Protein AF-A0A7W2HHW2-F1 (afdb_monomer_lite)

Foldseek 3Di:
DDDDDDDDDDDDDDDDDDPDDPDPDDDDPPDDDDDLPVLQVCQLPLNADPQLSVLSCQQQPPFNKHKDAPANHLLRLLVVQLVDDFDWRWGIFMDTPPDPDTQKTKTKHKDQDDDDDPDCPQKWWFQAAVTWIDSLQKIKHWHWAQDPRVNDDNVTTIIIMMMMGHHDGPDDRVSSTLSNCSNVRSVSLSSCVSNVRVVSVPPDNGGHGDTDDDDDDD

Structure (mmCIF, N/CA/C/O backbone):
data_AF-A0A7W2HHW2-F1
#
_entry.id   AF-A0A7W2HHW2-F1
#
loop_
_atom_site.group_PDB
_atom_site.id
_atom_site.type_symbol
_atom_site.label_atom_id
_atom_site.label_alt_id
_atom_site.label_comp_id
_atom_site.label_asym_id
_atom_site.label_entity_id
_atom_site.label_seq_id
_atom_site.pdbx_PDB_ins_code
_atom_site.Cartn_x
_atom_site.Cartn_y
_atom_site.Cartn_z
_atom_site.occupancy
_atom_site.B_iso_or_equiv
_atom_site.auth_seq_id
_atom_site.auth_comp_id
_atom_site.auth_asym_id
_atom_site.auth_atom_id
_atom_site.pdbx_PDB_model_num
ATOM 1 N N . MET A 1 1 ? 97.031 -22.198 17.054 1.00 41.16 1 MET A N 1
ATOM 2 C CA . MET A 1 1 ? 97.337 -21.031 17.911 1.00 41.16 1 MET A CA 1
ATOM 3 C C . MET A 1 1 ? 97.313 -19.774 17.058 1.00 41.16 1 MET A C 1
ATOM 5 O O . MET A 1 1 ? 98.078 -19.725 16.112 1.00 41.16 1 MET A O 1
ATOM 9 N N . ALA A 1 2 ? 96.431 -18.820 17.373 1.00 38.91 2 ALA A N 1
ATOM 10 C CA . ALA A 1 2 ? 96.586 -17.362 17.231 1.00 38.91 2 ALA A CA 1
ATOM 11 C C . ALA A 1 2 ? 95.192 -16.721 17.333 1.00 38.91 2 ALA A C 1
ATOM 13 O O . ALA A 1 2 ? 94.357 -16.855 16.445 1.00 38.91 2 ALA A O 1
ATOM 14 N N . LYS A 1 3 ? 94.944 -16.043 18.457 1.00 41.47 3 LYS A N 1
ATOM 15 C CA . LYS A 1 3 ? 93.858 -15.072 18.623 1.00 41.47 3 LYS A CA 1
ATOM 16 C C . LYS A 1 3 ? 94.205 -13.820 17.817 1.00 41.47 3 LYS A C 1
ATOM 18 O O . LYS A 1 3 ? 95.345 -13.374 17.907 1.00 41.47 3 LYS A O 1
ATOM 23 N N . ARG A 1 4 ? 93.212 -13.165 17.212 1.00 44.25 4 ARG A N 1
ATOM 24 C CA . ARG A 1 4 ? 93.164 -11.694 17.137 1.00 44.25 4 ARG A CA 1
ATOM 25 C C . ARG A 1 4 ? 91.719 -11.212 16.985 1.00 44.25 4 ARG A C 1
ATOM 27 O O . ARG A 1 4 ? 91.058 -11.471 15.991 1.00 44.25 4 ARG A O 1
ATOM 34 N N . LYS A 1 5 ? 91.254 -10.541 18.042 1.00 44.75 5 LYS A N 1
ATOM 35 C CA . LYS A 1 5 ? 90.136 -9.588 18.053 1.00 44.75 5 LYS A CA 1
ATOM 36 C C . LYS A 1 5 ? 90.562 -8.323 17.294 1.00 44.75 5 LYS A C 1
ATOM 38 O O . LYS A 1 5 ? 91.763 -8.063 17.301 1.00 44.75 5 LYS A O 1
ATOM 43 N N . THR A 1 6 ? 89.613 -7.552 16.743 1.00 49.25 6 THR A N 1
ATOM 44 C CA . THR A 1 6 ? 89.492 -6.059 16.692 1.00 49.25 6 THR A CA 1
ATOM 45 C C . THR A 1 6 ? 88.385 -5.740 15.654 1.00 49.25 6 THR A C 1
ATOM 47 O O . THR A 1 6 ? 88.488 -6.232 14.540 1.00 49.25 6 THR A O 1
ATOM 50 N N . LEU A 1 7 ? 87.182 -5.253 15.997 1.00 39.78 7 LEU A N 1
ATOM 51 C CA . LEU A 1 7 ? 86.705 -3.913 16.423 1.00 39.78 7 LEU A CA 1
ATOM 52 C C . LEU A 1 7 ? 86.173 -3.057 15.240 1.00 39.78 7 LEU A C 1
ATOM 54 O O . LEU A 1 7 ? 86.943 -2.614 14.401 1.00 39.78 7 LEU A O 1
ATOM 58 N N . THR A 1 8 ? 84.850 -2.844 15.258 1.00 46.25 8 THR A N 1
ATOM 59 C CA . THR A 1 8 ? 84.083 -1.622 14.915 1.00 46.25 8 THR A CA 1
ATOM 60 C C . THR A 1 8 ? 84.188 -0.988 13.520 1.00 46.25 8 THR A C 1
ATOM 62 O O . THR A 1 8 ? 85.193 -0.375 13.192 1.00 46.25 8 THR A O 1
ATOM 65 N N . LEU A 1 9 ? 83.053 -0.920 12.808 1.00 43.19 9 LEU A N 1
ATOM 66 C CA . LEU A 1 9 ? 82.483 0.361 12.358 1.00 43.19 9 LEU A CA 1
ATOM 67 C C . LEU A 1 9 ? 80.976 0.218 12.093 1.00 43.19 9 LEU A C 1
ATOM 69 O O . LEU A 1 9 ? 80.541 -0.635 11.324 1.00 43.19 9 LEU A O 1
ATOM 73 N N . ALA A 1 10 ? 80.189 1.059 12.762 1.00 50.38 10 ALA A N 1
ATOM 74 C CA . ALA A 1 10 ? 78.777 1.251 12.485 1.00 50.38 10 ALA A CA 1
ATOM 75 C C . ALA A 1 10 ? 78.612 1.969 11.140 1.00 50.38 10 ALA A C 1
ATOM 77 O O . ALA A 1 10 ? 79.207 3.023 10.927 1.00 50.38 10 ALA A O 1
ATOM 78 N N . VAL A 1 11 ? 77.758 1.434 10.271 1.00 50.41 11 VAL A N 1
ATOM 79 C CA . VAL A 1 11 ? 77.156 2.191 9.172 1.00 50.41 11 VAL A CA 1
ATOM 80 C C . VAL A 1 11 ? 75.652 2.034 9.319 1.00 50.41 11 VAL A C 1
ATOM 82 O O . VAL A 1 11 ? 75.059 1.032 8.926 1.00 50.41 11 VAL A O 1
ATOM 85 N N . ALA A 1 12 ? 75.053 3.032 9.965 1.00 50.31 12 ALA A N 1
ATOM 86 C CA . ALA A 1 12 ? 73.620 3.239 9.959 1.00 50.31 12 ALA A CA 1
ATOM 87 C C . ALA A 1 12 ? 73.183 3.491 8.512 1.00 50.31 12 ALA A C 1
ATOM 89 O O . ALA A 1 12 ? 73.508 4.519 7.923 1.00 50.31 12 ALA A O 1
ATOM 90 N N . THR A 1 13 ? 72.454 2.539 7.944 1.00 51.03 13 THR A N 1
ATOM 91 C CA . THR A 1 13 ? 71.660 2.737 6.734 1.00 51.03 13 THR A CA 1
ATOM 92 C C . THR A 1 13 ? 70.254 2.268 7.067 1.00 51.03 13 THR A C 1
ATOM 94 O O . THR A 1 13 ? 70.006 1.084 7.257 1.00 51.03 13 THR A O 1
ATOM 97 N N . LEU A 1 14 ? 69.354 3.233 7.244 1.00 48.94 14 LEU A N 1
ATOM 98 C CA . LEU A 1 14 ? 67.912 3.020 7.234 1.00 48.94 14 LEU A CA 1
ATOM 99 C C . LEU A 1 14 ? 67.475 2.897 5.772 1.00 48.94 14 LEU A C 1
ATOM 101 O O . LEU A 1 14 ? 67.636 3.872 5.035 1.00 48.94 14 LEU A O 1
ATOM 105 N N . PRO A 1 15 ? 66.853 1.786 5.353 1.00 51.47 15 PRO A N 1
ATOM 106 C CA . PRO A 1 15 ? 65.927 1.809 4.246 1.00 51.47 15 PRO A CA 1
ATOM 107 C C . PRO A 1 15 ? 64.489 1.810 4.768 1.00 51.47 15 PRO A C 1
ATOM 109 O O . PRO A 1 15 ? 64.072 0.997 5.594 1.00 51.47 15 PRO A O 1
ATOM 112 N N . LEU A 1 16 ? 63.770 2.795 4.246 1.00 41.56 16 LEU A N 1
ATOM 113 C CA . LEU A 1 16 ? 62.333 2.992 4.251 1.00 41.56 16 LEU A CA 1
ATOM 114 C C . LEU A 1 16 ? 61.522 1.716 3.972 1.00 41.56 16 LEU A C 1
ATOM 116 O O . LEU A 1 16 ? 61.894 0.896 3.139 1.00 41.56 16 LEU A O 1
ATOM 120 N N . LEU A 1 17 ? 60.344 1.691 4.601 1.00 46.91 17 LEU A N 1
ATOM 121 C CA . LEU A 1 17 ? 59.070 1.160 4.109 1.00 46.91 17 LEU A CA 1
ATOM 122 C C . LEU A 1 17 ? 59.107 -0.149 3.303 1.00 46.91 17 LEU A C 1
ATOM 124 O O . LEU A 1 17 ? 59.232 -0.156 2.083 1.00 46.91 17 LEU A O 1
ATOM 128 N N . ALA A 1 18 ? 58.722 -1.225 3.978 1.00 44.66 18 ALA A N 1
ATOM 129 C CA . ALA A 1 18 ? 57.818 -2.206 3.394 1.00 44.66 18 ALA A CA 1
ATOM 130 C C . ALA A 1 18 ? 56.782 -2.555 4.465 1.00 44.66 18 ALA A C 1
ATOM 132 O O . ALA A 1 18 ? 56.970 -3.471 5.264 1.00 44.66 18 ALA A O 1
ATOM 133 N N . MET A 1 19 ? 55.718 -1.747 4.541 1.00 45.75 19 MET A N 1
ATOM 134 C CA . MET A 1 19 ? 54.522 -2.160 5.263 1.00 45.75 19 MET A CA 1
ATOM 135 C C . MET A 1 19 ? 53.998 -3.426 4.599 1.00 45.75 19 MET A C 1
ATOM 137 O O . MET A 1 19 ? 53.736 -3.477 3.400 1.00 45.75 19 MET A O 1
ATOM 141 N N . VAL A 1 20 ? 53.906 -4.453 5.426 1.00 41.25 20 VAL A N 1
ATOM 142 C CA . VAL A 1 20 ? 53.266 -5.723 5.151 1.00 41.25 20 VAL A CA 1
ATOM 143 C C . VAL A 1 20 ? 51.777 -5.458 4.940 1.00 41.25 20 VAL A C 1
ATOM 145 O O . VAL A 1 20 ? 51.073 -5.142 5.891 1.00 41.25 20 VAL A O 1
ATOM 148 N N . THR A 1 21 ? 51.292 -5.619 3.713 1.00 43.44 21 THR A N 1
ATOM 149 C CA . THR A 1 21 ? 49.876 -5.903 3.432 1.00 43.44 21 THR A CA 1
ATOM 150 C C . THR A 1 21 ? 49.787 -7.043 2.421 1.00 43.44 21 THR A C 1
ATOM 152 O O . THR A 1 21 ? 49.319 -6.903 1.295 1.00 43.44 21 THR A O 1
ATOM 155 N N . VAL A 1 22 ? 50.265 -8.219 2.833 1.00 45.75 22 VAL A N 1
ATOM 156 C CA . VAL A 1 22 ? 49.806 -9.479 2.243 1.00 45.75 22 VAL A CA 1
ATOM 157 C C . VAL A 1 22 ? 48.509 -9.820 2.965 1.00 45.75 22 VAL A C 1
ATOM 159 O O . VAL A 1 22 ? 48.532 -10.211 4.128 1.00 45.75 22 VAL A O 1
ATOM 162 N N . GLY A 1 23 ? 47.386 -9.577 2.298 1.00 36.72 23 GLY A N 1
ATOM 163 C CA . GLY A 1 23 ? 46.059 -9.794 2.864 1.00 36.72 23 GLY A CA 1
ATOM 164 C C . GLY A 1 23 ? 44.977 -9.037 2.108 1.00 36.72 23 GLY A C 1
ATOM 165 O O . GLY A 1 23 ? 44.247 -8.267 2.711 1.00 36.72 23 GLY A O 1
ATOM 166 N N . CYS A 1 24 ? 44.868 -9.229 0.791 1.00 41.06 24 CYS A N 1
ATOM 167 C CA . CYS A 1 24 ? 43.644 -8.865 0.076 1.00 41.06 24 CYS A CA 1
ATOM 168 C C . CYS A 1 24 ? 42.585 -9.943 0.350 1.00 41.06 24 CYS A C 1
ATOM 170 O O . CYS A 1 24 ? 42.324 -10.822 -0.467 1.00 41.06 24 CYS A O 1
ATOM 172 N N . SER A 1 25 ? 42.026 -9.905 1.550 1.00 43.38 25 SER A N 1
ATOM 173 C CA . SER A 1 25 ? 40.663 -10.334 1.831 1.00 43.38 25 SER A CA 1
ATOM 174 C C . SER A 1 25 ? 40.042 -9.179 2.584 1.00 43.38 25 SER A C 1
ATOM 176 O O . SER A 1 25 ? 40.575 -8.791 3.613 1.00 43.38 25 SER A O 1
ATOM 178 N N . ASP A 1 26 ? 39.055 -8.560 1.947 1.00 35.97 26 ASP A N 1
ATOM 179 C CA . ASP A 1 26 ? 37.818 -8.039 2.530 1.00 35.97 26 ASP A CA 1
ATOM 180 C C . ASP A 1 26 ? 37.112 -7.276 1.398 1.00 35.97 26 ASP A C 1
ATOM 182 O O . ASP A 1 26 ? 37.645 -6.353 0.789 1.00 35.97 26 ASP A O 1
ATOM 186 N N . GLU A 1 27 ? 36.105 -7.904 0.799 1.00 36.47 27 GLU A N 1
ATOM 187 C CA . GLU A 1 27 ? 34.703 -7.805 1.217 1.00 36.47 27 GLU A CA 1
ATOM 188 C C . GLU A 1 27 ? 34.008 -6.630 0.518 1.00 36.47 27 GLU A C 1
ATOM 190 O O . GLU A 1 27 ? 34.312 -5.460 0.717 1.00 36.47 27 GLU A O 1
ATOM 195 N N . LYS A 1 28 ? 33.064 -7.007 -0.353 1.00 41.16 28 LYS A N 1
ATOM 196 C CA . LYS A 1 28 ? 31.820 -6.301 -0.681 1.00 41.16 28 LYS A CA 1
ATOM 197 C C . LYS A 1 28 ? 31.721 -4.858 -0.163 1.00 41.16 28 LYS A C 1
ATOM 199 O O . LYS A 1 28 ? 31.163 -4.621 0.903 1.00 41.16 28 LYS A O 1
ATOM 204 N N . ASN A 1 29 ? 32.080 -3.892 -1.001 1.00 33.69 29 ASN A N 1
ATOM 205 C CA . ASN A 1 29 ? 31.502 -2.552 -0.911 1.00 33.69 29 ASN A CA 1
ATOM 206 C C . ASN A 1 29 ? 30.344 -2.422 -1.911 1.00 33.69 29 ASN A C 1
ATOM 208 O O . ASN A 1 29 ? 30.405 -1.668 -2.873 1.00 33.69 29 ASN A O 1
ATOM 212 N N . GLU A 1 30 ? 29.274 -3.186 -1.665 1.00 38.72 30 GLU A N 1
ATOM 213 C CA . GLU A 1 30 ? 27.913 -2.833 -2.089 1.00 38.72 30 GLU A CA 1
ATOM 214 C C . GLU A 1 30 ? 27.225 -2.130 -0.916 1.00 38.72 30 GLU A C 1
ATOM 216 O O . GLU A 1 30 ? 26.417 -2.729 -0.209 1.00 38.72 30 GLU A O 1
ATOM 221 N N . LYS A 1 31 ? 27.563 -0.867 -0.663 1.00 49.50 31 LYS A N 1
ATOM 222 C CA . LYS A 1 31 ? 26.701 0.027 0.117 1.00 49.50 31 LYS A CA 1
ATOM 223 C C . LYS A 1 31 ? 26.900 1.461 -0.344 1.00 49.50 31 LYS A C 1
ATOM 225 O O . LYS A 1 31 ? 27.806 2.132 0.124 1.00 49.50 31 LYS A O 1
ATOM 230 N N . GLU A 1 32 ? 25.975 1.924 -1.172 1.00 45.62 32 GLU A N 1
ATOM 231 C CA . GLU A 1 32 ? 25.360 3.238 -0.981 1.00 45.62 32 GLU A CA 1
ATOM 232 C C . GLU A 1 32 ? 23.920 3.161 -1.509 1.00 45.62 32 GLU A C 1
ATOM 234 O O . GLU A 1 32 ? 23.676 3.155 -2.710 1.00 45.62 32 GLU A O 1
ATOM 239 N N . GLY A 1 33 ? 22.971 2.962 -0.588 1.00 55.31 33 GLY A N 1
ATOM 240 C CA . GLY A 1 33 ? 21.536 2.873 -0.861 1.00 55.31 33 GLY A CA 1
ATOM 241 C C . GLY A 1 33 ? 20.766 4.050 -0.258 1.00 55.31 33 GLY A C 1
ATOM 242 O O . GLY A 1 33 ? 21.211 4.645 0.723 1.00 55.31 33 GLY A O 1
ATOM 243 N N . VAL A 1 34 ? 19.581 4.294 -0.836 1.00 55.59 34 VAL A N 1
ATOM 244 C CA . VAL A 1 34 ? 18.617 5.395 -0.617 1.00 55.59 34 VAL A CA 1
ATOM 245 C C . VAL A 1 34 ? 19.092 6.751 -1.141 1.00 55.59 34 VAL A C 1
ATOM 247 O O . VAL A 1 34 ? 19.645 7.562 -0.397 1.00 55.59 34 VAL A O 1
ATOM 250 N N . PRO A 1 35 ? 18.829 7.031 -2.430 1.00 52.56 35 PRO A N 1
ATOM 251 C CA . PRO A 1 35 ? 17.992 8.195 -2.757 1.00 52.56 35 PRO A CA 1
ATOM 252 C C . PRO A 1 35 ? 17.194 8.073 -4.088 1.00 52.56 35 PRO A C 1
ATOM 254 O O . PRO A 1 35 ? 17.653 8.507 -5.137 1.00 52.56 35 PRO A O 1
ATOM 257 N N . VAL A 1 36 ? 15.946 7.588 -4.039 1.00 52.31 36 VAL A N 1
ATOM 258 C CA . VAL A 1 36 ? 14.845 7.976 -4.960 1.00 52.31 36 VAL A CA 1
ATOM 259 C C . VAL A 1 36 ? 14.061 9.044 -4.192 1.00 52.31 36 VAL A C 1
ATOM 261 O O . VAL A 1 36 ? 13.408 8.671 -3.230 1.00 52.31 36 VAL A O 1
ATOM 264 N N . PRO A 1 37 ? 14.248 10.355 -4.425 1.00 56.47 37 PRO A N 1
ATOM 265 C CA . PRO A 1 37 ? 14.702 11.316 -3.407 1.00 56.47 37 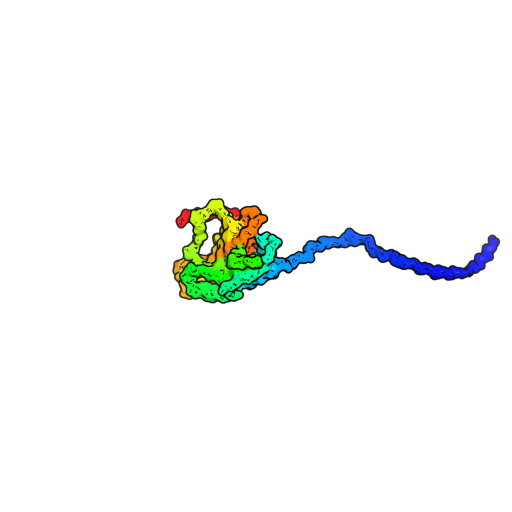PRO A CA 1
ATOM 266 C C . PRO A 1 37 ? 14.070 11.152 -2.006 1.00 56.47 37 PRO A C 1
ATOM 268 O O . PRO A 1 37 ? 13.027 11.718 -1.687 1.00 56.47 37 PRO A O 1
ATOM 271 N N . GLN A 1 38 ? 14.757 10.303 -1.220 1.00 55.22 38 GLN A N 1
ATOM 272 C CA . GLN A 1 38 ? 14.406 9.658 0.063 1.00 55.22 38 GLN A CA 1
ATOM 273 C C . GLN A 1 38 ? 13.011 9.011 0.148 1.00 55.22 38 GLN A C 1
ATOM 275 O O . GLN A 1 38 ? 12.169 9.381 0.954 1.00 55.22 38 GLN A O 1
ATOM 280 N N . LEU A 1 39 ? 12.828 8.028 -0.743 1.00 59.56 39 LEU A N 1
ATOM 281 C CA . LEU A 1 39 ? 11.661 7.195 -1.070 1.00 59.56 39 LEU A CA 1
ATOM 282 C C . LEU A 1 39 ? 10.341 7.943 -0.882 1.00 59.56 39 LEU A C 1
ATOM 284 O O . LEU A 1 39 ? 9.468 7.505 -0.145 1.00 59.56 39 LEU A O 1
ATOM 288 N N . ALA A 1 40 ? 10.323 9.114 -1.538 1.00 62.50 40 ALA A N 1
ATOM 289 C CA . ALA A 1 40 ? 9.344 10.202 -1.558 1.00 62.50 40 ALA A CA 1
ATOM 290 C C . ALA A 1 40 ? 8.462 10.281 -0.296 1.00 62.50 40 ALA A C 1
ATOM 292 O O . ALA A 1 40 ? 7.460 9.584 -0.173 1.00 62.50 40 ALA A O 1
ATOM 293 N N . LYS A 1 41 ? 8.885 11.150 0.631 1.00 59.41 41 LYS A N 1
ATOM 294 C CA . LYS A 1 41 ? 9.371 10.806 1.980 1.00 59.41 41 LYS A CA 1
ATOM 295 C C . LYS A 1 41 ? 8.658 9.645 2.686 1.00 59.41 41 LYS A C 1
ATOM 297 O O . LYS A 1 41 ? 7.537 9.775 3.161 1.00 59.41 41 LYS A O 1
ATOM 302 N N . GLU A 1 42 ? 9.369 8.512 2.633 1.00 62.09 42 GLU A N 1
ATOM 303 C CA . GLU A 1 42 ? 8.997 7.122 2.959 1.00 62.09 42 GLU A CA 1
ATOM 304 C C . GLU A 1 42 ? 7.523 6.793 2.734 1.00 62.09 42 GLU A C 1
ATOM 306 O O . GLU A 1 42 ? 6.805 6.278 3.597 1.00 62.09 42 GLU A O 1
ATOM 311 N N . PHE A 1 43 ? 7.131 7.135 1.507 1.00 62.50 43 PHE A N 1
ATOM 312 C CA . PHE A 1 43 ? 5.802 7.119 0.930 1.00 62.50 43 PHE A CA 1
ATOM 313 C C . PHE A 1 43 ? 4.753 7.675 1.899 1.00 62.50 43 PHE A C 1
ATOM 315 O O . PHE A 1 43 ? 3.920 6.966 2.469 1.00 62.50 43 PHE A O 1
ATOM 322 N N . CYS A 1 44 ? 4.952 8.980 2.112 1.00 59.06 44 CYS A N 1
ATOM 323 C CA . CYS A 1 44 ? 4.370 9.921 3.071 1.00 59.06 44 CYS A CA 1
ATOM 324 C C . CYS A 1 44 ? 4.188 9.371 4.496 1.00 59.06 44 CYS A C 1
ATOM 326 O O . CYS A 1 44 ? 3.130 9.489 5.120 1.00 59.06 44 CYS A O 1
ATOM 328 N N . ASP A 1 45 ? 5.270 8.766 4.992 1.00 60.72 45 ASP A N 1
ATOM 329 C CA . ASP A 1 45 ? 5.567 8.308 6.355 1.00 60.72 45 ASP A CA 1
ATOM 330 C C . ASP A 1 45 ? 4.606 7.318 7.017 1.00 60.72 45 ASP A C 1
ATOM 332 O O . ASP A 1 45 ? 4.427 7.256 8.244 1.00 60.72 45 ASP A O 1
ATOM 336 N N . SER A 1 46 ? 4.170 6.352 6.212 1.00 58.44 46 SER A N 1
ATOM 337 C CA . SER A 1 46 ? 3.860 5.018 6.731 1.00 58.44 46 SER A CA 1
ATOM 338 C C . SER A 1 46 ? 5.017 4.016 6.722 1.00 58.44 46 SER A C 1
ATOM 340 O O . SER A 1 46 ? 4.784 2.816 6.818 1.00 58.44 46 SER A O 1
ATOM 342 N N . SER A 1 47 ? 6.246 4.552 6.761 1.00 59.12 47 SER A N 1
ATOM 343 C CA . SER A 1 47 ? 7.528 3.925 7.137 1.00 59.12 47 SER A CA 1
ATOM 344 C C . SER A 1 47 ? 7.682 2.516 6.585 1.00 59.12 47 SER A C 1
ATOM 346 O O . SER A 1 47 ? 7.635 1.518 7.313 1.00 59.12 47 SER A O 1
ATOM 348 N N . LEU A 1 48 ? 7.797 2.477 5.262 1.00 70.00 48 LEU A N 1
ATOM 349 C CA . LEU A 1 48 ? 7.965 1.283 4.450 1.00 70.00 48 LEU A CA 1
ATOM 350 C C . LEU A 1 48 ? 8.891 0.261 5.126 1.00 70.00 48 LEU A C 1
ATOM 352 O O . LEU A 1 48 ? 9.978 0.581 5.609 1.00 70.00 48 LEU A O 1
ATOM 356 N N . THR A 1 49 ? 8.488 -1.009 5.113 1.00 81.44 49 THR A N 1
ATOM 357 C CA . THR A 1 49 ? 9.387 -2.090 5.530 1.00 81.44 49 THR A CA 1
ATOM 358 C C . THR A 1 49 ? 10.618 -2.124 4.615 1.00 81.44 49 THR A C 1
ATOM 360 O O . THR A 1 49 ? 10.536 -1.688 3.464 1.00 81.44 49 THR A O 1
ATOM 363 N N . PRO A 1 50 ? 11.749 -2.720 5.036 1.00 83.38 50 PRO A N 1
ATOM 364 C CA . PRO A 1 50 ? 12.917 -2.856 4.162 1.00 83.38 50 PRO A CA 1
ATOM 365 C C . PRO A 1 50 ? 12.613 -3.542 2.818 1.00 83.38 50 PRO A C 1
ATOM 367 O O . PRO A 1 50 ? 13.275 -3.271 1.820 1.00 83.38 50 PRO A O 1
ATOM 370 N N . ALA A 1 51 ? 11.611 -4.427 2.778 1.00 83.62 51 ALA A N 1
ATOM 371 C CA . ALA A 1 51 ? 11.147 -5.058 1.546 1.00 83.62 51 ALA A CA 1
ATOM 372 C C . ALA A 1 51 ? 10.349 -4.084 0.662 1.00 83.62 51 ALA A C 1
ATOM 374 O O . ALA A 1 51 ? 10.610 -4.001 -0.536 1.00 83.62 51 ALA A O 1
ATOM 375 N N . ALA A 1 52 ? 9.428 -3.316 1.251 1.00 86.06 52 ALA A N 1
ATOM 376 C CA . ALA A 1 52 ? 8.644 -2.312 0.535 1.00 86.06 52 ALA A CA 1
ATOM 377 C C . ALA A 1 52 ? 9.520 -1.162 0.009 1.00 86.06 52 ALA A C 1
ATOM 379 O O . ALA A 1 52 ? 9.335 -0.719 -1.119 1.00 86.06 52 ALA A O 1
ATOM 380 N N . ALA A 1 53 ? 10.532 -0.746 0.774 1.00 87.38 53 ALA A N 1
ATOM 381 C CA . ALA A 1 53 ? 11.511 0.253 0.353 1.00 87.38 53 ALA A CA 1
ATOM 382 C C . ALA A 1 53 ? 12.287 -0.197 -0.897 1.00 87.38 53 ALA A C 1
ATOM 384 O O . ALA A 1 53 ? 12.378 0.547 -1.870 1.00 87.38 53 ALA A O 1
ATOM 385 N N . LYS A 1 54 ? 12.769 -1.448 -0.914 1.00 88.12 54 LYS A N 1
ATOM 386 C CA . LYS A 1 54 ? 13.422 -2.038 -2.096 1.00 88.12 54 LYS A CA 1
ATOM 387 C C . LYS A 1 54 ? 12.474 -2.159 -3.284 1.00 88.12 54 LYS A C 1
ATOM 389 O O . LYS A 1 54 ? 12.888 -1.972 -4.424 1.00 88.12 54 LYS A O 1
ATOM 394 N N . ALA A 1 55 ? 11.210 -2.495 -3.029 1.00 89.50 55 ALA A N 1
ATOM 395 C CA . ALA A 1 55 ? 10.217 -2.589 -4.087 1.00 89.50 55 ALA A CA 1
ATOM 396 C C . ALA A 1 55 ? 9.943 -1.218 -4.724 1.00 89.50 55 ALA A C 1
ATOM 398 O O . ALA A 1 55 ? 9.906 -1.104 -5.949 1.00 89.50 55 ALA A O 1
ATOM 399 N N . PHE A 1 56 ? 9.824 -0.179 -3.896 1.00 89.38 56 PHE A N 1
ATOM 400 C CA . PHE A 1 56 ? 9.658 1.201 -4.337 1.00 89.38 56 PHE A CA 1
ATOM 401 C C . PHE A 1 56 ? 10.865 1.677 -5.147 1.00 89.38 56 PHE A C 1
ATOM 403 O O . PHE A 1 56 ? 10.706 2.185 -6.254 1.00 89.38 56 PHE A O 1
ATOM 410 N N . GLU A 1 57 ? 12.074 1.472 -4.618 1.00 90.44 57 GLU A N 1
ATOM 411 C CA . GLU A 1 57 ? 13.326 1.804 -5.304 1.00 90.44 57 GLU A CA 1
ATOM 412 C C . GLU A 1 57 ? 13.372 1.177 -6.701 1.00 90.44 57 GLU A C 1
ATOM 414 O O . GLU A 1 57 ? 13.728 1.840 -7.672 1.00 90.44 57 GLU A O 1
ATOM 419 N N . LYS A 1 58 ? 12.937 -0.082 -6.814 1.00 91.75 58 LYS A N 1
ATOM 420 C CA . LYS A 1 58 ? 12.914 -0.802 -8.083 1.00 91.75 58 LYS A CA 1
ATOM 421 C C . LYS A 1 58 ? 11.890 -0.252 -9.079 1.00 91.75 58 LYS A C 1
ATOM 423 O O . LYS A 1 58 ? 12.208 -0.163 -10.260 1.00 91.75 58 LYS A O 1
ATOM 428 N N . LEU A 1 59 ? 10.692 0.130 -8.628 1.00 88.75 59 LEU A N 1
ATOM 429 C CA . LEU A 1 59 ? 9.663 0.716 -9.501 1.00 88.75 59 LEU A CA 1
ATOM 430 C C . LEU A 1 59 ? 10.083 2.066 -10.092 1.00 88.75 59 LEU A C 1
ATOM 432 O O . LEU A 1 59 ? 9.702 2.383 -11.215 1.00 88.75 59 LEU A O 1
ATOM 436 N N . PHE A 1 60 ? 10.871 2.843 -9.352 1.00 87.56 60 PHE A N 1
ATOM 437 C CA . PHE A 1 60 ? 11.301 4.187 -9.742 1.00 87.56 60 PHE A CA 1
ATOM 438 C C . PHE A 1 60 ? 12.779 4.269 -10.131 1.00 87.56 60 PHE A C 1
ATOM 440 O O . PHE A 1 60 ? 13.356 5.358 -10.160 1.00 87.56 60 PHE A O 1
ATOM 447 N N . ALA A 1 61 ? 13.410 3.133 -10.429 1.00 86.56 61 ALA A N 1
ATOM 448 C CA . ALA A 1 61 ? 14.823 3.085 -10.772 1.00 86.56 61 ALA A CA 1
ATOM 449 C C . ALA A 1 61 ? 15.147 4.065 -11.917 1.00 86.56 61 ALA A C 1
ATOM 451 O O . ALA A 1 61 ? 14.525 4.040 -12.978 1.00 86.56 61 ALA A O 1
ATOM 452 N N . GLY A 1 62 ? 16.116 4.955 -11.685 1.00 79.06 62 GLY A N 1
ATOM 453 C CA . GLY A 1 62 ? 16.547 5.959 -12.664 1.00 79.06 62 GLY A CA 1
ATOM 454 C C . GLY A 1 62 ? 15.621 7.173 -12.826 1.00 79.06 62 GLY A C 1
ATOM 455 O O . GLY A 1 62 ? 15.902 8.022 -13.671 1.00 79.06 62 GLY A O 1
ATOM 456 N N . GLN A 1 63 ? 14.551 7.295 -12.034 1.00 82.44 63 GLN A N 1
ATOM 457 C CA . GLN A 1 63 ? 13.631 8.435 -12.078 1.00 82.44 63 GLN A CA 1
ATOM 458 C C . GLN A 1 63 ? 13.906 9.453 -10.960 1.00 82.44 63 GLN A C 1
ATOM 460 O O . GLN A 1 63 ? 14.226 9.094 -9.827 1.00 82.44 63 GLN A O 1
ATOM 465 N N . ASN A 1 64 ? 13.709 10.741 -11.266 1.00 81.50 64 ASN A N 1
ATOM 466 C CA . ASN A 1 64 ? 13.681 11.817 -10.272 1.00 81.50 64 ASN A CA 1
ATOM 467 C C . ASN A 1 64 ? 12.229 12.125 -9.894 1.00 81.50 64 ASN A C 1
ATOM 469 O O . ASN A 1 64 ? 11.476 12.676 -10.699 1.00 81.50 64 ASN A O 1
ATOM 473 N N . VAL A 1 65 ? 11.850 11.786 -8.663 1.00 83.75 65 VAL A N 1
ATOM 474 C CA . VAL A 1 65 ? 10.483 11.935 -8.140 1.00 83.75 65 VAL A CA 1
ATOM 475 C C . VAL A 1 65 ? 10.446 12.796 -6.874 1.00 83.75 65 VAL A C 1
ATOM 477 O O . VAL A 1 65 ? 11.469 12.970 -6.209 1.00 83.75 65 VAL A O 1
ATOM 480 N N . LYS A 1 66 ? 9.268 13.333 -6.536 1.00 81.50 66 LYS A N 1
ATOM 481 C CA . LYS A 1 66 ? 8.989 14.056 -5.283 1.00 81.50 66 LYS A CA 1
ATOM 482 C C . LYS A 1 66 ? 7.605 13.698 -4.728 1.00 81.50 66 LYS A C 1
ATOM 484 O O . LYS A 1 66 ? 6.726 13.282 -5.479 1.00 81.50 66 LYS A O 1
ATOM 489 N N . GLU A 1 67 ? 7.419 13.881 -3.425 1.00 80.38 67 GLU A N 1
ATOM 490 C CA . GLU A 1 67 ? 6.110 13.788 -2.764 1.00 80.38 67 GLU A CA 1
ATOM 491 C C . GLU A 1 67 ? 5.116 14.817 -3.337 1.00 80.38 67 GLU A C 1
ATOM 493 O O . GLU A 1 67 ? 5.489 15.955 -3.646 1.00 80.38 67 GLU A O 1
ATOM 498 N N . ALA A 1 68 ? 3.854 14.406 -3.452 1.00 74.31 68 ALA A N 1
ATOM 499 C CA . ALA A 1 68 ? 2.693 15.243 -3.723 1.00 74.31 68 ALA A CA 1
ATOM 500 C C . ALA A 1 68 ? 1.550 14.791 -2.799 1.00 74.31 68 ALA A C 1
ATOM 502 O O . ALA A 1 68 ? 0.952 13.741 -3.012 1.00 74.31 68 ALA A O 1
ATOM 503 N N . SER A 1 69 ? 1.286 15.550 -1.738 1.00 63.94 69 SER A N 1
ATOM 504 C CA . SER A 1 69 ? 0.281 15.205 -0.728 1.00 63.94 69 SER A CA 1
ATOM 505 C C . SER A 1 69 ? -1.046 15.929 -0.992 1.00 63.94 69 SER A C 1
ATOM 507 O O . SER A 1 69 ? -1.041 17.135 -1.246 1.00 63.94 69 SER A O 1
ATOM 509 N N . ASP A 1 70 ? -2.157 15.185 -0.907 1.00 60.62 70 ASP A N 1
ATOM 510 C CA . ASP A 1 70 ? -3.530 15.719 -0.940 1.00 60.62 70 ASP A CA 1
ATOM 511 C C . ASP A 1 70 ? -4.078 15.942 0.488 1.00 60.62 70 ASP A C 1
ATOM 513 O O . ASP A 1 70 ? -4.655 16.988 0.774 1.00 60.62 70 ASP A O 1
ATOM 517 N N . SER A 1 71 ? -3.817 14.995 1.400 1.00 54.34 71 SER A N 1
ATOM 518 C CA . SER A 1 71 ? -4.000 15.097 2.858 1.00 54.34 71 SER A CA 1
ATOM 519 C C . SER A 1 71 ? -2.621 14.926 3.503 1.00 54.34 71 SER A C 1
ATOM 521 O O . SER A 1 71 ? -1.924 13.964 3.186 1.00 54.34 71 SER A O 1
ATOM 523 N N . GLY A 1 72 ? -2.169 15.816 4.377 1.00 56.72 72 GLY A N 1
ATOM 524 C CA . GLY A 1 72 ? -0.757 15.916 4.765 1.00 56.72 72 GLY A CA 1
ATOM 525 C C . GLY A 1 72 ? -0.118 14.651 5.359 1.00 56.72 72 GLY A C 1
ATOM 526 O O . GLY A 1 72 ? 1.112 14.568 5.363 1.00 56.72 72 GLY A O 1
ATOM 527 N N . LYS A 1 73 ? -0.900 13.712 5.936 1.00 71.31 73 LYS A N 1
ATOM 528 C CA . LYS A 1 73 ? -0.413 12.566 6.749 1.00 71.31 73 LYS A CA 1
ATOM 529 C C . LYS A 1 73 ? -1.399 11.386 6.825 1.00 71.31 73 LYS A C 1
ATOM 531 O O . LYS A 1 73 ? -2.609 11.587 6.835 1.00 71.31 73 LYS A O 1
ATOM 536 N N . LEU A 1 74 ? -0.890 10.166 7.073 1.00 77.62 74 LEU A N 1
ATOM 537 C CA . LEU A 1 74 ? -1.714 8.961 7.326 1.00 77.62 74 LEU A CA 1
ATOM 538 C C . LEU A 1 74 ? -2.743 9.157 8.455 1.00 77.62 74 LEU A C 1
ATOM 540 O O . LEU A 1 74 ? -3.859 8.661 8.376 1.00 77.62 74 LEU A O 1
ATOM 544 N N . THR A 1 75 ? -2.378 9.873 9.521 1.00 81.75 75 THR A N 1
ATOM 545 C CA . THR A 1 75 ? -3.289 10.134 10.645 1.00 81.75 75 THR A CA 1
ATOM 546 C C . THR A 1 75 ? -4.467 11.020 10.261 1.00 81.75 75 THR A C 1
ATOM 548 O O . THR A 1 75 ? -5.543 10.844 10.811 1.00 81.75 75 THR A O 1
ATOM 551 N N . GLU A 1 76 ? -4.276 11.959 9.334 1.00 82.88 76 GLU A N 1
ATOM 552 C CA . GLU A 1 76 ? -5.356 12.829 8.849 1.00 82.88 76 GLU A CA 1
ATOM 553 C C . GLU A 1 76 ? -6.316 12.016 7.977 1.00 82.88 76 GLU A C 1
ATOM 555 O O . GLU A 1 76 ? -7.512 11.986 8.255 1.00 82.88 76 GLU A O 1
ATOM 560 N N . ALA A 1 77 ? -5.771 11.226 7.045 1.00 83.62 77 ALA A N 1
ATOM 561 C CA . ALA A 1 77 ? -6.553 10.284 6.248 1.00 83.62 77 ALA A CA 1
ATOM 562 C C . ALA A 1 77 ? -7.327 9.276 7.120 1.00 83.62 77 ALA A C 1
ATOM 564 O O . ALA A 1 77 ? -8.462 8.932 6.812 1.00 83.62 77 ALA A O 1
ATOM 565 N N . ALA A 1 78 ? -6.752 8.821 8.237 1.00 87.06 78 ALA A N 1
ATOM 566 C CA . ALA A 1 78 ? -7.434 7.920 9.164 1.00 87.06 78 ALA A CA 1
ATOM 567 C C . ALA A 1 78 ? -8.637 8.577 9.859 1.00 87.06 78 ALA A C 1
ATOM 569 O O . ALA A 1 78 ? -9.663 7.927 10.058 1.00 87.06 78 ALA A O 1
ATOM 570 N N . GLU A 1 79 ? -8.520 9.845 10.255 1.00 87.00 79 GLU A N 1
ATOM 571 C CA . GLU A 1 79 ? -9.630 10.581 10.867 1.00 87.00 79 GLU A CA 1
ATOM 572 C C . GLU A 1 79 ? -10.733 10.877 9.849 1.00 87.00 79 GLU A C 1
ATOM 574 O O . GLU A 1 79 ? -11.908 10.703 10.166 1.00 87.00 79 GLU A O 1
ATOM 579 N N . GLU A 1 80 ? -10.373 11.233 8.616 1.00 86.75 80 GLU A N 1
ATOM 580 C CA . GLU A 1 80 ? -11.330 11.376 7.514 1.00 86.75 80 GLU A CA 1
ATOM 581 C C . GLU A 1 80 ? -12.043 10.051 7.223 1.00 86.75 80 GLU A C 1
ATOM 583 O O . GLU A 1 80 ? -13.271 10.005 7.166 1.00 86.75 80 GLU A O 1
ATOM 588 N N . LEU A 1 81 ? -11.298 8.946 7.156 1.00 86.88 81 LEU A N 1
ATOM 589 C CA . LEU A 1 81 ? -11.846 7.619 6.888 1.00 86.88 81 LEU A CA 1
ATOM 590 C C . LEU A 1 81 ? -12.809 7.142 7.986 1.00 86.88 81 LEU A C 1
ATOM 592 O O . LEU A 1 81 ? -13.798 6.477 7.688 1.00 86.88 81 LEU A O 1
ATOM 596 N N . LYS A 1 82 ? -12.586 7.514 9.255 1.00 85.62 82 LYS A N 1
ATOM 597 C CA . LYS A 1 82 ? -13.536 7.235 10.353 1.00 85.62 82 LYS A CA 1
ATOM 598 C C . LYS A 1 82 ? -14.865 7.986 10.208 1.00 85.62 82 LYS A C 1
ATOM 600 O O . LYS A 1 82 ? -15.851 7.592 10.833 1.00 85.62 82 LYS A O 1
ATOM 605 N N . GLN A 1 83 ? -14.883 9.077 9.443 1.00 82.38 83 GLN A N 1
ATOM 606 C CA . GLN A 1 83 ? -16.068 9.901 9.190 1.00 82.38 83 GLN A CA 1
ATOM 607 C C . GLN A 1 83 ? -16.700 9.636 7.815 1.00 82.38 83 GLN A C 1
ATOM 609 O O . GLN A 1 83 ? -17.840 10.051 7.592 1.00 82.38 83 GLN A O 1
ATOM 614 N N . ALA A 1 84 ? -15.979 8.970 6.910 1.00 73.94 84 ALA A N 1
ATOM 615 C CA . ALA A 1 84 ? -16.407 8.705 5.545 1.00 73.94 84 ALA A CA 1
ATOM 616 C C . ALA A 1 84 ? -17.575 7.708 5.475 1.00 73.94 84 ALA A C 1
ATOM 618 O O . ALA A 1 84 ? -17.657 6.749 6.244 1.00 73.94 84 ALA A O 1
ATOM 619 N N . THR A 1 85 ? -18.463 7.923 4.504 1.00 63.75 85 THR A N 1
ATOM 620 C CA . THR A 1 85 ? -19.531 6.990 4.121 1.00 63.75 85 THR A CA 1
ATOM 621 C C . THR A 1 85 ? -19.308 6.553 2.677 1.00 63.75 85 THR A C 1
ATOM 623 O O . THR A 1 85 ? -19.827 7.179 1.760 1.00 63.75 85 THR A O 1
ATOM 626 N N . GLY A 1 86 ? -18.515 5.502 2.476 1.00 58.19 86 GLY A N 1
ATOM 627 C CA . GLY A 1 86 ? -18.339 4.846 1.173 1.00 58.19 86 GLY A CA 1
ATOM 628 C C . GLY A 1 86 ? -17.330 5.471 0.198 1.00 58.19 86 GLY A C 1
ATOM 629 O O . GLY A 1 86 ? -16.962 4.788 -0.750 1.00 58.19 86 GLY A O 1
ATOM 630 N N . ASP A 1 87 ? -16.858 6.701 0.420 1.00 58.59 87 ASP A N 1
ATOM 631 C CA . ASP A 1 87 ? -15.877 7.348 -0.467 1.00 58.59 87 ASP A CA 1
ATOM 632 C C . ASP A 1 87 ? -14.422 6.981 -0.122 1.00 58.59 87 ASP A C 1
ATOM 634 O O . ASP A 1 87 ? -14.072 6.788 1.048 1.00 58.59 87 ASP A O 1
ATOM 638 N N . ASP A 1 88 ? -13.571 6.950 -1.154 1.00 72.81 88 ASP A N 1
ATOM 639 C CA . ASP A 1 88 ? -12.130 6.734 -1.031 1.00 72.81 88 ASP A CA 1
ATOM 640 C C . ASP A 1 88 ? -11.414 8.013 -0.549 1.00 72.81 88 ASP A C 1
ATOM 642 O O . ASP A 1 88 ? -11.418 9.060 -1.201 1.00 72.81 88 ASP A O 1
ATOM 646 N N . VAL A 1 89 ? -10.747 7.921 0.599 1.00 77.06 89 VAL A N 1
ATOM 647 C CA . VAL A 1 89 ? -9.899 8.961 1.185 1.00 77.06 89 VAL A CA 1
ATOM 648 C C . VAL A 1 89 ? -8.480 8.828 0.638 1.00 77.06 89 VAL A C 1
ATOM 650 O O . VAL A 1 89 ? -7.778 7.843 0.876 1.00 77.06 89 VAL A O 1
ATOM 653 N N . SER A 1 90 ? -8.023 9.844 -0.090 1.00 75.94 90 SER A N 1
ATOM 654 C CA . SER A 1 90 ? -6.660 9.897 -0.629 1.00 75.94 90 SER A CA 1
ATOM 655 C C . SER A 1 90 ? -5.665 10.308 0.453 1.00 75.94 90 SER A C 1
ATOM 657 O O . SER A 1 90 ? -5.863 11.331 1.097 1.00 75.94 90 SER A O 1
ATOM 659 N N . THR A 1 91 ? -4.570 9.561 0.635 1.00 71.81 91 THR A N 1
ATOM 660 C CA . THR A 1 91 ? -3.584 9.882 1.688 1.00 71.81 91 THR A CA 1
ATOM 661 C C . THR A 1 91 ? -2.331 10.584 1.169 1.00 71.81 91 THR A C 1
ATOM 663 O O . THR A 1 91 ? -1.821 11.490 1.817 1.00 71.81 91 THR A O 1
ATOM 666 N N . CYS A 1 92 ? -1.794 10.161 0.026 1.00 76.38 92 CYS A N 1
ATOM 667 C CA . CYS A 1 92 ? -0.469 10.564 -0.447 1.00 76.38 92 CYS A CA 1
ATOM 668 C C . CYS A 1 92 ? -0.288 10.174 -1.911 1.00 76.38 92 CYS A C 1
ATOM 670 O O . CYS A 1 92 ? -0.772 9.127 -2.355 1.00 76.38 92 CYS A O 1
ATOM 672 N N . GLY A 1 93 ? 0.478 10.987 -2.632 1.00 80.94 93 GLY A N 1
ATOM 673 C CA . GLY A 1 93 ? 0.969 10.691 -3.962 1.00 80.94 93 GLY A CA 1
ATOM 674 C C . GLY A 1 93 ? 2.451 11.019 -4.142 1.00 80.94 93 GLY A C 1
ATOM 675 O O . GLY A 1 93 ? 3.100 11.692 -3.341 1.00 80.94 93 GLY A O 1
ATOM 676 N N . VAL A 1 94 ? 3.002 10.514 -5.238 1.00 82.00 94 VAL A N 1
ATOM 677 C CA . VAL A 1 94 ? 4.370 10.742 -5.702 1.00 82.00 94 VAL A CA 1
ATOM 678 C C . VAL A 1 94 ? 4.295 11.139 -7.165 1.00 82.00 94 VAL A C 1
ATOM 680 O O . VAL A 1 94 ? 3.622 10.484 -7.959 1.00 82.00 94 VAL A O 1
ATOM 683 N N . VAL A 1 95 ? 4.993 12.209 -7.531 1.00 83.50 95 VAL A N 1
ATOM 684 C CA . VAL A 1 95 ? 5.029 12.743 -8.898 1.00 83.50 95 VAL A CA 1
ATOM 685 C C . VAL A 1 95 ? 6.451 12.725 -9.443 1.00 83.50 95 VAL A C 1
ATOM 687 O O . VAL A 1 95 ? 7.418 13.004 -8.726 1.00 83.50 95 VAL A O 1
ATOM 690 N N . SER A 1 96 ? 6.581 12.442 -10.736 1.00 81.81 96 SER A N 1
ATOM 691 C CA . SER A 1 96 ? 7.840 12.624 -11.462 1.00 81.81 96 SER A CA 1
ATOM 692 C C . SER A 1 96 ? 8.125 14.114 -11.657 1.00 81.81 96 SER A C 1
ATOM 694 O O . SER A 1 96 ? 7.215 14.924 -11.849 1.00 81.81 96 SER A O 1
ATOM 696 N N . TYR A 1 97 ? 9.395 14.510 -11.585 1.00 71.19 97 TYR A N 1
ATOM 697 C CA . TYR A 1 97 ? 9.772 15.917 -11.691 1.00 71.19 97 TYR A CA 1
ATOM 698 C C . TYR A 1 97 ? 9.369 16.494 -13.059 1.00 71.19 97 TYR A C 1
ATOM 700 O O . TYR A 1 97 ? 9.766 15.974 -14.097 1.00 71.19 97 TYR A O 1
ATOM 708 N N . GLY A 1 98 ? 8.585 17.577 -13.059 1.00 61.72 98 GLY A N 1
ATOM 709 C CA . GLY A 1 98 ? 8.068 18.202 -14.284 1.00 61.72 98 GLY A CA 1
ATOM 710 C C . GLY A 1 98 ? 6.749 17.620 -14.814 1.00 61.72 98 GLY A C 1
ATOM 711 O O . GLY A 1 98 ? 6.282 18.086 -1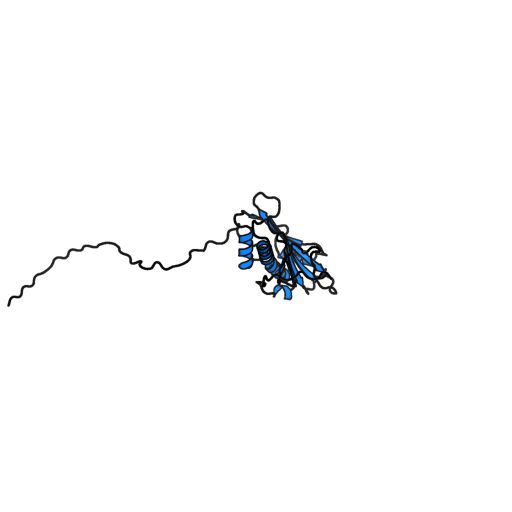5.847 1.00 61.72 98 GLY A O 1
ATOM 712 N N . SER A 1 99 ? 6.140 16.656 -14.113 1.00 68.25 99 SER A N 1
ATOM 713 C CA . SER A 1 99 ? 4.796 16.135 -14.402 1.00 68.25 99 SER A CA 1
ATOM 714 C C . SER A 1 99 ? 3.728 16.796 -13.522 1.00 68.25 99 SER A C 1
ATOM 716 O O . SER A 1 99 ? 4.010 17.166 -12.378 1.00 68.25 99 SER A O 1
ATOM 718 N N . VAL A 1 100 ? 2.505 16.911 -14.049 1.00 65.25 100 VAL A N 1
ATOM 719 C CA . VAL A 1 100 ? 1.287 17.209 -13.267 1.00 65.25 100 VAL A CA 1
ATOM 720 C C . VAL A 1 100 ? 0.523 15.943 -12.866 1.00 65.25 100 VAL A C 1
ATOM 722 O O . VAL A 1 100 ? -0.286 15.999 -11.947 1.00 65.25 100 VAL A O 1
ATOM 725 N N . ASP A 1 101 ? 0.817 14.807 -13.502 1.00 71.75 101 ASP A N 1
ATOM 726 C CA . ASP A 1 101 ? 0.175 13.525 -13.217 1.00 71.75 101 ASP A CA 1
ATOM 727 C C . ASP A 1 101 ? 0.922 12.758 -12.121 1.00 71.75 101 ASP A C 1
ATOM 729 O O . ASP A 1 101 ? 2.163 12.708 -12.110 1.00 71.75 101 ASP A O 1
ATOM 733 N N . TYR A 1 102 ? 0.157 12.125 -11.221 1.00 70.38 102 TYR A N 1
ATOM 734 C CA . TYR A 1 102 ? 0.692 11.242 -10.185 1.00 70.38 102 TYR A CA 1
ATOM 735 C C . TYR A 1 102 ? 1.376 10.030 -10.822 1.00 70.38 102 TYR A C 1
ATOM 737 O O . TYR A 1 102 ? 0.764 9.230 -11.532 1.00 70.38 102 TYR A O 1
ATOM 745 N N . GLY A 1 103 ? 2.663 9.878 -10.512 1.00 80.12 103 GLY A N 1
ATOM 746 C CA . GLY A 1 103 ? 3.413 8.661 -10.790 1.00 80.12 103 GLY A CA 1
ATOM 747 C C . GLY A 1 103 ? 2.984 7.525 -9.864 1.00 80.12 103 GLY A C 1
ATOM 748 O O . GLY A 1 103 ? 2.994 6.377 -10.279 1.00 80.12 103 GLY A O 1
ATOM 749 N N . MET A 1 104 ? 2.570 7.823 -8.630 1.00 87.38 104 MET A N 1
ATOM 750 C CA . MET A 1 104 ? 1.962 6.848 -7.722 1.00 87.38 104 MET A CA 1
ATOM 751 C C . MET A 1 104 ? 0.994 7.534 -6.744 1.00 87.38 104 MET A C 1
ATOM 753 O O . MET A 1 104 ? 1.279 8.653 -6.330 1.00 87.38 104 MET A O 1
ATOM 757 N N . ARG A 1 105 ? -0.123 6.898 -6.357 1.00 87.69 105 ARG A N 1
ATOM 758 C CA . ARG A 1 105 ? -1.110 7.440 -5.391 1.00 87.69 105 ARG A CA 1
ATOM 759 C C . ARG A 1 105 ? -1.749 6.330 -4.551 1.00 87.69 105 ARG A C 1
ATOM 761 O O . ARG A 1 105 ? -2.071 5.284 -5.113 1.00 87.69 105 ARG A O 1
ATOM 768 N N . ILE A 1 106 ? -1.918 6.561 -3.245 1.00 87.06 106 ILE A N 1
ATOM 769 C CA . ILE A 1 106 ? -2.659 5.671 -2.331 1.00 87.06 106 ILE A CA 1
ATOM 770 C C . ILE A 1 106 ? -4.009 6.280 -1.969 1.00 87.06 106 ILE A C 1
ATOM 772 O O . ILE A 1 106 ? -4.078 7.444 -1.556 1.00 87.06 106 ILE A O 1
ATOM 776 N N . GLU A 1 107 ? -5.041 5.446 -2.004 1.00 88.62 107 GLU A N 1
ATOM 777 C CA . GLU A 1 107 ? -6.381 5.777 -1.528 1.00 88.62 107 GLU A CA 1
ATOM 778 C C . GLU A 1 107 ? -6.876 4.678 -0.574 1.00 88.62 107 GLU A C 1
ATOM 780 O O . GLU A 1 107 ? -6.506 3.508 -0.706 1.00 88.62 107 GLU A O 1
ATOM 785 N N . PHE A 1 108 ? -7.666 5.062 0.427 1.00 88.44 108 PHE A N 1
ATOM 786 C CA . PHE A 1 108 ? -8.254 4.160 1.411 1.00 88.44 108 PHE A CA 1
ATOM 787 C C . PHE A 1 108 ? -9.765 4.263 1.398 1.00 88.44 108 PHE A C 1
ATOM 789 O O . PHE A 1 108 ? -10.296 5.363 1.364 1.00 88.44 108 PHE A O 1
ATOM 796 N N . GLY A 1 109 ? -10.445 3.141 1.563 1.00 89.12 109 GLY A N 1
ATOM 797 C CA . GLY A 1 109 ? -11.899 3.115 1.609 1.00 89.12 109 GLY A CA 1
ATOM 798 C C . GLY A 1 109 ? -12.422 2.021 2.523 1.00 89.12 109 GLY A C 1
ATOM 799 O O . GLY A 1 109 ? -11.669 1.193 3.049 1.00 89.12 109 GLY A O 1
ATOM 800 N N . TRP A 1 110 ? -13.740 2.017 2.684 1.00 87.88 110 TRP A N 1
ATOM 801 C CA . TRP A 1 110 ? -14.473 0.920 3.302 1.00 87.88 110 TRP A CA 1
ATOM 802 C C . TRP A 1 110 ? -15.187 0.121 2.221 1.00 87.88 110 TRP A C 1
ATOM 804 O O . TRP A 1 110 ? -15.846 0.690 1.355 1.00 87.88 110 TRP A O 1
ATOM 814 N N . SER A 1 111 ? -15.078 -1.202 2.289 1.00 86.12 111 SER A N 1
ATOM 815 C CA . SER A 1 111 ? -15.843 -2.109 1.439 1.00 86.12 111 SER A CA 1
ATOM 816 C C . SER A 1 111 ? -16.792 -2.951 2.286 1.00 86.12 111 SER A C 1
ATOM 818 O O . SER A 1 111 ? -16.392 -3.492 3.321 1.00 86.12 111 SER A O 1
ATOM 820 N N . TYR A 1 112 ? -18.041 -3.048 1.833 1.00 79.00 112 TYR A N 1
ATOM 821 C CA . TYR A 1 112 ? -19.082 -3.884 2.423 1.00 79.00 112 TYR A CA 1
ATOM 822 C C . TYR A 1 112 ? -19.012 -5.262 1.763 1.00 79.00 112 TYR A C 1
ATOM 824 O O . TYR A 1 112 ? -19.495 -5.466 0.648 1.00 79.00 112 TYR A O 1
ATOM 832 N N . GLY A 1 113 ? -18.336 -6.194 2.431 1.00 78.06 113 GLY A N 1
ATOM 833 C CA . GLY A 1 113 ? -17.985 -7.496 1.867 1.00 78.06 113 GLY A CA 1
ATOM 834 C C . GLY A 1 113 ? -16.656 -7.527 1.092 1.00 78.06 113 GLY A C 1
ATOM 835 O O . GLY A 1 113 ? -16.009 -6.504 0.856 1.00 78.06 113 GLY A O 1
ATOM 836 N N . PRO A 1 114 ? -16.199 -8.728 0.701 1.00 73.44 114 PRO A N 1
ATOM 837 C CA . PRO A 1 114 ? -14.930 -8.890 0.013 1.00 73.44 114 PRO A CA 1
ATOM 838 C C . PRO A 1 114 ? -15.074 -8.486 -1.464 1.00 73.44 114 PRO A C 1
ATOM 840 O O . PRO A 1 114 ? -15.503 -9.284 -2.300 1.00 73.44 114 PRO A O 1
ATOM 843 N N . TRP A 1 115 ? -14.689 -7.252 -1.796 1.00 80.31 115 TRP A N 1
ATOM 844 C CA . TRP A 1 115 ? -14.690 -6.740 -3.172 1.00 80.31 115 TRP A CA 1
ATOM 845 C C . TRP A 1 115 ? -13.709 -7.487 -4.095 1.00 80.31 115 TRP A C 1
ATOM 847 O O . TRP A 1 115 ? -12.639 -7.938 -3.673 1.00 80.31 115 TRP A O 1
ATOM 857 N N . SER A 1 116 ? -14.077 -7.637 -5.367 1.00 76.56 116 SER A N 1
ATOM 858 C CA . SER A 1 116 ? -13.255 -8.204 -6.445 1.00 76.56 116 SER A CA 1
ATOM 859 C C . SER A 1 116 ? -13.527 -7.451 -7.751 1.00 76.56 116 SER A C 1
ATOM 861 O O . SER A 1 116 ? -14.621 -6.912 -7.907 1.00 76.56 116 SER A O 1
ATOM 863 N N . PRO A 1 117 ? -12.569 -7.421 -8.694 1.00 79.06 117 PRO A N 1
ATOM 864 C CA . PRO A 1 117 ? -12.794 -6.833 -10.004 1.00 79.06 117 PRO A CA 1
ATOM 865 C C . PRO A 1 117 ? -13.659 -7.768 -10.863 1.00 79.06 117 PRO A C 1
ATOM 867 O O . PRO A 1 117 ? -13.517 -8.989 -10.781 1.00 79.06 117 PRO A O 1
ATOM 870 N N . ASP A 1 118 ? -14.510 -7.187 -11.711 1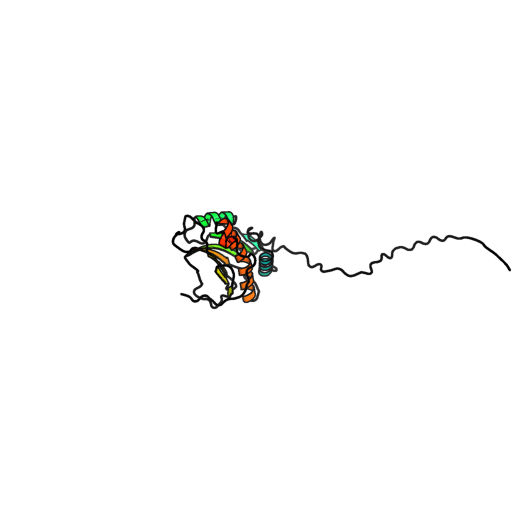.00 78.88 118 ASP A N 1
ATOM 871 C CA . ASP A 1 118 ? -15.396 -7.943 -12.610 1.00 78.88 118 ASP A CA 1
ATOM 872 C C . ASP A 1 118 ? -14.619 -8.699 -13.704 1.00 78.88 118 ASP A C 1
ATOM 874 O O . ASP A 1 118 ? -15.005 -9.797 -14.102 1.00 78.88 118 ASP A O 1
ATOM 878 N N . ASP A 1 119 ? -13.505 -8.127 -14.175 1.00 82.00 119 ASP A N 1
ATOM 879 C CA . ASP A 1 119 ? -12.570 -8.766 -15.103 1.00 82.00 119 ASP A CA 1
ATOM 880 C C . ASP A 1 119 ? -11.250 -9.076 -14.394 1.00 82.00 119 ASP A C 1
ATOM 882 O O . ASP A 1 119 ? -10.554 -8.189 -13.895 1.00 82.00 119 ASP A O 1
ATOM 886 N N . THR A 1 120 ? -10.899 -10.359 -14.359 1.00 83.25 120 THR A N 1
ATOM 887 C CA . THR A 1 120 ? -9.715 -10.866 -13.670 1.00 83.25 120 THR A CA 1
ATOM 888 C C . THR A 1 120 ? -8.579 -11.250 -14.619 1.00 83.25 120 THR A C 1
ATOM 890 O O . THR A 1 120 ? -7.557 -11.738 -14.139 1.00 83.25 120 THR A O 1
ATOM 893 N N . SER A 1 121 ? -8.712 -11.083 -15.944 1.00 84.25 121 SER A N 1
ATOM 894 C CA . SER A 1 121 ? -7.766 -11.666 -16.917 1.00 84.25 121 SER A CA 1
ATOM 895 C C . SER A 1 121 ? -6.337 -11.134 -16.796 1.00 84.25 121 SER A C 1
ATOM 897 O O . SER A 1 121 ? -5.379 -11.849 -17.086 1.00 84.25 121 SER A O 1
ATOM 899 N N . GLU A 1 122 ? -6.186 -9.885 -16.357 1.00 86.38 122 GLU A N 1
ATOM 900 C CA . GLU A 1 122 ? -4.886 -9.226 -16.175 1.00 86.38 122 GLU A CA 1
ATOM 901 C C . GLU A 1 122 ? -4.419 -9.211 -14.713 1.00 86.38 122 GLU A C 1
ATOM 903 O O . GLU A 1 122 ? -3.323 -8.731 -14.411 1.00 86.38 122 GLU A O 1
ATOM 908 N N . TYR A 1 123 ? -5.229 -9.740 -13.793 1.00 90.94 123 TYR A N 1
ATOM 909 C CA . TYR A 1 123 ? -4.965 -9.676 -12.363 1.00 90.94 123 TYR A CA 1
ATOM 910 C C . TYR A 1 123 ? -4.226 -10.913 -11.858 1.00 90.94 123 TYR A C 1
ATOM 912 O O . TYR A 1 123 ? -4.626 -12.054 -12.076 1.00 90.94 123 TYR A O 1
ATOM 920 N N . ALA A 1 124 ? -3.163 -10.673 -11.096 1.00 93.44 124 ALA A N 1
ATOM 921 C CA . ALA A 1 124 ? -2.590 -11.668 -10.205 1.00 93.44 124 ALA A CA 1
ATOM 922 C C . ALA A 1 124 ? -3.169 -11.470 -8.803 1.00 93.44 124 ALA A C 1
ATOM 924 O O . ALA A 1 124 ? -3.138 -10.354 -8.283 1.00 93.44 124 ALA A O 1
ATOM 925 N N . PHE A 1 125 ? -3.664 -12.546 -8.194 1.00 93.12 125 PHE A N 1
ATOM 926 C CA . PHE A 1 125 ? -4.153 -12.564 -6.814 1.00 93.12 125 PHE A CA 1
ATOM 927 C C . PHE A 1 125 ? -3.052 -13.051 -5.881 1.00 93.12 125 PHE A C 1
ATOM 929 O O . PHE A 1 125 ? -2.277 -13.922 -6.264 1.00 93.12 125 PHE A O 1
ATOM 936 N N . PHE A 1 126 ? -2.966 -12.497 -4.674 1.00 91.81 126 PHE A N 1
ATOM 937 C CA . PHE A 1 126 ? -1.877 -12.741 -3.730 1.00 91.81 126 PHE A CA 1
ATOM 938 C C . PHE A 1 126 ? -2.398 -13.083 -2.336 1.00 91.81 126 PHE A C 1
ATOM 940 O O . PHE A 1 126 ? -3.402 -12.539 -1.880 1.00 91.81 126 PHE A O 1
ATOM 947 N N . THR A 1 127 ? -1.651 -13.921 -1.616 1.00 88.88 127 THR A N 1
ATOM 948 C CA . THR A 1 127 ? -1.895 -14.224 -0.196 1.00 88.88 127 THR A CA 1
ATOM 949 C C . THR A 1 127 ? -1.406 -13.100 0.729 1.00 88.88 127 THR A C 1
ATOM 951 O O . THR A 1 127 ? -0.448 -13.272 1.486 1.00 88.88 127 THR A O 1
ATOM 954 N N . ALA A 1 128 ? -2.040 -11.930 0.653 1.00 88.75 128 ALA A N 1
ATOM 955 C CA . ALA A 1 128 ? -1.783 -10.786 1.524 1.00 88.75 128 ALA A CA 1
ATOM 956 C C . ALA A 1 128 ? -3.113 -10.174 1.997 1.00 88.75 128 ALA A C 1
ATOM 958 O O . ALA A 1 128 ? -3.964 -9.848 1.175 1.00 88.75 128 ALA A O 1
ATOM 959 N N . GLY A 1 129 ? -3.285 -10.022 3.313 1.00 89.00 129 GLY A N 1
ATOM 960 C CA . GLY A 1 129 ? -4.583 -9.658 3.895 1.00 89.00 129 GLY A CA 1
ATOM 961 C C . GLY A 1 129 ? -5.630 -10.759 3.694 1.00 89.00 129 GLY A C 1
ATOM 962 O O . GLY A 1 129 ? -5.272 -11.928 3.549 1.00 89.00 129 GLY A O 1
ATOM 963 N N . ASP A 1 130 ? -6.907 -10.380 3.666 1.00 90.31 130 ASP A N 1
ATOM 964 C CA . ASP A 1 130 ? -8.010 -11.276 3.292 1.00 90.31 130 ASP A CA 1
ATOM 965 C C . ASP A 1 130 ? -8.119 -11.415 1.768 1.00 90.31 130 ASP A C 1
ATOM 967 O O . ASP A 1 130 ? -8.474 -12.474 1.247 1.00 90.31 130 ASP A O 1
ATOM 971 N N . ARG A 1 131 ? -7.768 -10.350 1.036 1.00 91.06 131 ARG A N 1
ATOM 972 C CA . ARG A 1 131 ? -7.669 -10.364 -0.425 1.00 91.06 131 ARG A CA 1
ATOM 973 C C . ARG A 1 131 ? -6.655 -9.337 -0.907 1.00 91.06 131 ARG A C 1
ATOM 975 O O . ARG A 1 131 ? -6.693 -8.187 -0.485 1.00 91.06 131 ARG A O 1
ATOM 982 N N . ALA A 1 132 ? -5.800 -9.729 -1.846 1.00 93.19 132 ALA A N 1
ATOM 983 C CA . ALA A 1 132 ? -4.899 -8.816 -2.534 1.00 93.19 132 ALA A CA 1
ATOM 984 C C . ALA A 1 132 ? -4.784 -9.169 -4.010 1.00 93.19 132 ALA A C 1
ATOM 986 O O . ALA A 1 132 ? -4.733 -10.347 -4.363 1.00 93.19 132 ALA A O 1
ATOM 987 N N . PHE A 1 133 ? -4.700 -8.162 -4.872 1.00 94.06 133 PHE A N 1
ATOM 988 C CA . PHE A 1 133 ? -4.488 -8.375 -6.299 1.00 94.06 133 PHE A CA 1
ATOM 989 C C . PHE A 1 133 ? -3.871 -7.171 -6.992 1.00 94.06 133 PHE A C 1
ATOM 991 O O . PHE A 1 133 ? -3.924 -6.049 -6.496 1.00 94.06 133 PHE A O 1
ATOM 998 N N . SER A 1 134 ? -3.277 -7.410 -8.160 1.00 94.69 134 SER A N 1
ATOM 999 C CA . SER A 1 134 ? -2.716 -6.356 -8.998 1.00 94.69 134 SER A CA 1
ATOM 1000 C C . SER A 1 134 ? -2.768 -6.711 -10.480 1.00 94.69 134 SER A C 1
ATOM 1002 O O . SER A 1 134 ? -2.524 -7.860 -10.841 1.00 94.69 134 SER A O 1
ATOM 1004 N N . ASN A 1 135 ? -3.004 -5.713 -11.334 1.00 94.25 135 ASN A N 1
ATOM 1005 C CA . ASN A 1 135 ? -2.856 -5.816 -12.793 1.00 94.25 135 ASN A CA 1
ATOM 1006 C C . ASN A 1 135 ? -1.547 -5.180 -13.310 1.00 94.25 135 ASN A C 1
ATOM 1008 O O . ASN A 1 135 ? -1.375 -4.958 -14.502 1.00 94.25 135 ASN A O 1
ATOM 1012 N N . GLY A 1 136 ? -0.611 -4.844 -12.416 1.00 92.12 136 GLY A N 1
ATOM 1013 C CA . GLY A 1 136 ? 0.675 -4.233 -12.766 1.00 92.12 136 GLY A CA 1
ATOM 1014 C C . GLY A 1 136 ? 0.633 -2.720 -12.990 1.00 92.12 136 GLY A C 1
ATOM 1015 O O . GLY A 1 136 ? 1.699 -2.114 -13.101 1.00 92.12 136 GLY A O 1
ATOM 1016 N N . ARG A 1 137 ? -0.563 -2.115 -13.004 1.00 91.81 137 ARG A N 1
ATOM 1017 C CA . ARG A 1 137 ? -0.773 -0.667 -12.855 1.00 91.81 137 ARG A CA 1
ATOM 1018 C C . ARG A 1 137 ? -1.426 -0.339 -11.515 1.00 91.81 137 ARG A C 1
ATOM 1020 O O . ARG A 1 137 ? -0.973 0.564 -10.827 1.00 91.81 137 ARG A O 1
ATOM 1027 N N . PHE A 1 138 ? -2.443 -1.097 -11.131 1.00 92.56 138 PHE A N 1
ATOM 1028 C CA . PHE A 1 138 ? -3.153 -0.961 -9.866 1.00 92.56 138 PHE A CA 1
ATOM 1029 C C . PHE A 1 138 ? -2.845 -2.136 -8.949 1.00 92.56 138 PHE A C 1
ATOM 1031 O O . PHE A 1 138 ? -2.646 -3.261 -9.419 1.00 92.56 138 PHE A O 1
ATOM 1038 N N . ALA A 1 139 ? -2.830 -1.892 -7.644 1.00 94.25 139 ALA A N 1
ATOM 1039 C CA . ALA A 1 139 ? -2.872 -2.933 -6.629 1.00 94.25 139 ALA A CA 1
ATOM 1040 C C . ALA A 1 139 ? -3.923 -2.607 -5.574 1.00 94.25 139 ALA A C 1
ATOM 1042 O O . ALA A 1 139 ? -4.087 -1.452 -5.195 1.00 94.25 139 ALA A O 1
ATOM 1043 N N . TYR A 1 140 ? -4.594 -3.644 -5.092 1.00 93.81 140 TYR A N 1
ATOM 1044 C CA . TYR A 1 140 ? -5.606 -3.558 -4.052 1.00 93.81 140 TYR A CA 1
ATOM 1045 C C . TYR A 1 140 ? -5.288 -4.568 -2.965 1.00 93.81 140 TYR A C 1
ATOM 1047 O O . TYR A 1 140 ? -4.850 -5.683 -3.263 1.00 93.81 140 TYR A O 1
ATOM 1055 N N . VAL A 1 141 ? -5.507 -4.177 -1.713 1.00 93.44 141 VAL A N 1
ATOM 1056 C CA . VAL A 1 141 ? -5.437 -5.077 -0.561 1.00 93.44 141 VAL A CA 1
ATOM 1057 C C . VAL A 1 141 ? -6.595 -4.756 0.376 1.00 93.44 141 VAL A C 1
ATOM 1059 O O . VAL A 1 141 ? -6.840 -3.593 0.689 1.00 93.44 141 VAL A O 1
ATOM 1062 N N . LEU A 1 142 ? -7.289 -5.800 0.820 1.00 92.88 142 LEU A N 1
ATOM 1063 C CA . LEU A 1 142 ? -8.421 -5.746 1.729 1.00 92.88 142 LEU A CA 1
ATOM 1064 C C . LEU A 1 142 ? -8.111 -6.556 2.980 1.00 92.88 142 LEU A C 1
ATOM 1066 O O . LEU A 1 142 ? -7.597 -7.676 2.898 1.00 92.88 142 LEU A O 1
ATOM 1070 N N . VAL A 1 143 ? -8.456 -5.989 4.130 1.00 92.44 143 VAL A N 1
ATOM 1071 C CA . VAL A 1 143 ? -8.433 -6.678 5.421 1.00 92.44 143 VAL A CA 1
ATOM 1072 C C . VAL A 1 143 ? -9.742 -6.439 6.145 1.00 92.44 143 VAL A C 1
ATOM 1074 O O . VAL A 1 143 ? -10.227 -5.309 6.207 1.00 92.44 143 VAL A O 1
ATOM 1077 N N . LYS A 1 144 ? -10.314 -7.496 6.707 1.00 91.38 144 LYS A N 1
ATOM 1078 C CA . LYS A 1 144 ? -11.504 -7.404 7.539 1.00 91.38 144 LYS A CA 1
ATOM 1079 C C . LYS A 1 144 ? -11.205 -6.519 8.747 1.00 91.38 144 LYS A C 1
ATOM 1081 O O . LYS A 1 144 ? -10.170 -6.666 9.402 1.00 91.38 144 LYS A O 1
ATOM 1086 N N . CYS A 1 145 ? -12.111 -5.594 9.041 1.00 88.69 145 CYS A N 1
ATOM 1087 C CA . CYS A 1 145 ? -11.996 -4.688 10.171 1.00 88.69 145 CYS A CA 1
ATOM 1088 C C . CYS A 1 145 ? -13.239 -4.767 11.055 1.00 88.69 145 CYS A C 1
ATOM 1090 O O . CYS A 1 145 ? -14.333 -4.395 10.646 1.00 88.69 145 CYS A O 1
ATOM 1092 N N . SER A 1 146 ? -13.039 -5.194 12.300 1.00 79.88 146 SER A N 1
ATOM 1093 C CA . SER A 1 146 ? -14.096 -5.286 13.316 1.00 79.88 146 SER A CA 1
ATOM 1094 C C . SER A 1 146 ? -14.168 -4.052 14.226 1.00 79.88 146 SER A C 1
ATOM 1096 O O . SER A 1 146 ? -14.812 -4.093 15.274 1.00 79.88 146 SER A O 1
ATOM 1098 N N . ALA A 1 147 ? -13.455 -2.969 13.896 1.00 71.69 147 ALA A N 1
ATOM 1099 C CA . ALA A 1 147 ? -13.433 -1.768 14.723 1.00 71.69 147 ALA A CA 1
ATOM 1100 C C . ALA A 1 147 ? -14.814 -1.097 14.738 1.00 71.69 147 ALA A C 1
ATOM 1102 O O . ALA A 1 147 ? -15.473 -0.992 13.706 1.00 71.69 147 ALA A O 1
ATOM 1103 N N . SER A 1 148 ? -15.233 -0.586 15.899 1.00 72.12 148 SER A N 1
ATOM 1104 C CA . SER A 1 148 ? -16.446 0.229 16.014 1.00 72.12 148 SER A CA 1
ATOM 1105 C C . SER A 1 148 ? -16.217 1.609 15.388 1.00 72.12 148 SER A C 1
ATOM 1107 O O . SER A 1 148 ? -15.913 2.580 16.081 1.00 72.12 148 SER A O 1
ATOM 1109 N N . VAL A 1 149 ? -16.327 1.688 14.063 1.00 74.75 149 VAL A N 1
ATOM 1110 C CA . VAL A 1 149 ? -16.266 2.942 13.310 1.00 74.75 149 VAL A CA 1
ATOM 1111 C C . VAL A 1 149 ? -17.674 3.553 13.292 1.00 74.75 149 VAL A C 1
ATOM 1113 O O . VAL A 1 149 ? -18.589 2.913 12.783 1.00 74.75 149 VAL A O 1
ATOM 1116 N N . PRO A 1 150 ? -17.892 4.775 13.823 1.00 73.69 150 PRO A N 1
ATOM 1117 C CA . PRO A 1 150 ? -19.236 5.327 14.060 1.00 73.69 150 PRO A CA 1
ATOM 1118 C C . PRO A 1 150 ? -20.163 5.432 12.840 1.00 73.69 150 PRO A C 1
ATOM 1120 O O . PRO A 1 150 ? -21.362 5.645 13.007 1.00 73.69 150 PRO A O 1
ATOM 1123 N N . LYS A 1 151 ? -19.604 5.378 11.629 1.0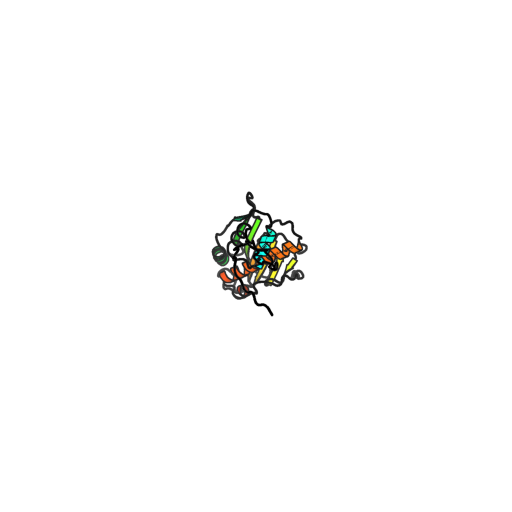0 76.75 151 LYS A N 1
ATOM 1124 C CA . LYS A 1 151 ? -20.312 5.543 10.354 1.00 76.75 151 LYS A CA 1
ATOM 1125 C C . LYS A 1 151 ? -20.517 4.240 9.582 1.00 76.75 151 LYS A C 1
ATOM 1127 O O . LYS A 1 151 ? -21.168 4.281 8.545 1.00 76.75 151 LYS A O 1
ATOM 1132 N N . LEU A 1 152 ? -19.985 3.124 10.080 1.00 77.25 152 LEU A N 1
ATOM 1133 C CA . LEU A 1 152 ? -20.181 1.802 9.492 1.00 77.25 152 LEU A CA 1
ATOM 1134 C C . LEU A 1 152 ? -21.335 1.084 10.190 1.00 77.25 152 LEU A C 1
ATOM 1136 O O . LEU A 1 152 ? -21.542 1.261 11.393 1.00 77.25 152 LEU A O 1
ATOM 1140 N N . ASP A 1 153 ? -22.082 0.286 9.431 1.00 78.56 153 ASP A N 1
ATOM 1141 C CA . ASP A 1 153 ? -23.185 -0.512 9.966 1.00 78.56 153 ASP A CA 1
ATOM 1142 C C . ASP A 1 153 ? -22.639 -1.640 10.862 1.00 78.56 153 ASP A C 1
ATOM 1144 O O . ASP A 1 153 ? -21.981 -2.544 10.358 1.00 78.56 153 ASP A O 1
ATOM 1148 N N . PRO A 1 154 ? -22.882 -1.648 12.181 1.00 77.50 154 PRO A N 1
ATOM 1149 C CA . PRO A 1 154 ? -22.340 -2.687 13.057 1.00 77.50 154 PRO A CA 1
ATOM 1150 C C . PRO A 1 154 ? -22.824 -4.111 12.725 1.00 77.50 154 PRO A C 1
ATOM 1152 O O . PRO A 1 154 ? -22.200 -5.064 13.197 1.00 77.50 154 PRO A O 1
ATOM 1155 N N . ASP A 1 155 ? -23.902 -4.260 11.949 1.00 80.62 155 ASP A N 1
ATOM 1156 C CA . ASP A 1 155 ? -24.479 -5.552 11.571 1.00 80.62 155 ASP A CA 1
ATOM 1157 C C . ASP A 1 155 ? -23.896 -6.116 10.257 1.00 80.62 155 ASP A C 1
ATOM 1159 O O . ASP A 1 155 ? -24.154 -7.273 9.914 1.00 80.62 155 ASP A O 1
ATOM 1163 N N . GLU A 1 156 ? -23.075 -5.342 9.538 1.00 81.00 156 GLU A N 1
ATOM 1164 C CA . GLU A 1 156 ? -22.435 -5.759 8.285 1.00 81.00 156 GLU A CA 1
ATOM 1165 C C . GLU A 1 156 ? -20.929 -6.032 8.445 1.00 81.00 156 GLU A C 1
ATOM 1167 O O . GLU A 1 156 ? -20.251 -5.508 9.332 1.00 81.00 156 GLU A O 1
ATOM 1172 N N . GLU A 1 157 ? -20.375 -6.880 7.572 1.00 84.81 157 GLU A N 1
ATOM 1173 C CA . GLU A 1 157 ? -18.928 -7.097 7.520 1.00 84.81 157 GLU A CA 1
ATOM 1174 C C . GLU A 1 157 ? -18.224 -5.981 6.744 1.00 84.81 157 GLU A C 1
ATOM 1176 O O . GLU A 1 157 ? -18.447 -5.811 5.543 1.00 84.81 157 GLU A O 1
ATOM 1181 N N . HIS A 1 158 ? -17.283 -5.307 7.408 1.00 86.88 158 HIS A N 1
ATOM 1182 C CA . HIS A 1 158 ? -16.482 -4.246 6.801 1.00 86.88 158 HIS A CA 1
ATOM 1183 C C . HIS A 1 158 ? -15.058 -4.683 6.530 1.00 86.88 158 HIS A C 1
ATOM 1185 O O . HIS A 1 158 ? -14.411 -5.364 7.333 1.00 86.88 158 HIS A O 1
ATOM 1191 N N . TYR A 1 159 ? -14.545 -4.201 5.409 1.00 91.06 159 TYR A N 1
ATOM 1192 C CA . TYR A 1 159 ? -13.166 -4.377 5.004 1.00 91.06 159 TYR A CA 1
ATOM 1193 C C . TYR A 1 159 ? -12.527 -3.005 4.846 1.00 91.06 159 TYR A C 1
ATOM 1195 O O . TYR A 1 159 ? -13.060 -2.134 4.159 1.00 91.06 159 TYR A O 1
ATOM 1203 N N . LEU A 1 160 ? -11.367 -2.823 5.471 1.00 92.00 160 LEU A N 1
ATOM 1204 C CA . LEU A 1 160 ? -10.487 -1.716 5.145 1.00 92.00 160 LEU A CA 1
ATOM 1205 C C . LEU A 1 160 ? -9.820 -2.045 3.809 1.00 92.00 160 LEU A C 1
ATOM 1207 O O . LEU A 1 160 ? -9.111 -3.050 3.693 1.00 92.00 160 LEU A O 1
ATOM 1211 N N . LEU A 1 161 ? -10.058 -1.196 2.817 1.00 91.75 161 LEU A N 1
ATOM 1212 C CA . LEU A 1 161 ? -9.479 -1.280 1.487 1.00 91.75 161 LEU A CA 1
ATOM 1213 C C . LEU A 1 161 ? -8.350 -0.259 1.369 1.00 91.75 161 LEU A C 1
ATOM 1215 O O . LEU A 1 161 ? -8.492 0.890 1.783 1.00 91.75 161 LEU A O 1
ATOM 1219 N N . VAL A 1 162 ? -7.244 -0.670 0.758 1.00 91.38 162 VAL A N 1
ATOM 1220 C CA . VAL A 1 162 ? -6.262 0.254 0.194 1.00 91.38 162 VAL A CA 1
ATOM 1221 C C . VAL A 1 162 ? -6.119 -0.015 -1.297 1.00 91.38 162 VAL A C 1
ATOM 1223 O O . VAL A 1 162 ? -6.001 -1.171 -1.719 1.00 91.38 162 VAL A O 1
ATOM 1226 N N . SER A 1 163 ? -6.104 1.051 -2.087 1.00 91.56 163 SER A N 1
ATOM 1227 C CA . SER A 1 163 ? -5.749 1.024 -3.498 1.00 91.56 163 SER A CA 1
ATOM 1228 C C . SER A 1 163 ? -4.417 1.751 -3.707 1.00 91.56 163 SER A C 1
ATOM 1230 O O . SER A 1 163 ? -4.084 2.722 -3.026 1.00 91.56 163 SER A O 1
ATOM 1232 N N . LEU A 1 164 ? -3.614 1.240 -4.636 1.00 91.44 164 LEU A N 1
ATOM 1233 C CA . LEU A 1 164 ? -2.377 1.857 -5.094 1.00 91.44 164 LEU A CA 1
ATOM 1234 C C . LEU A 1 164 ? -2.430 1.976 -6.609 1.00 91.44 164 LEU A C 1
ATOM 1236 O O . LEU A 1 164 ? -2.386 0.966 -7.314 1.00 91.44 164 LEU A O 1
ATOM 1240 N N . ASN A 1 165 ? -2.457 3.205 -7.109 1.00 90.94 165 ASN A N 1
ATOM 1241 C CA . ASN A 1 165 ? -2.147 3.494 -8.502 1.00 90.94 165 ASN A CA 1
ATOM 1242 C C . ASN A 1 165 ? -0.624 3.600 -8.615 1.00 90.94 165 ASN A C 1
ATOM 1244 O O . ASN A 1 165 ? -0.036 4.503 -8.029 1.00 90.94 165 ASN A O 1
ATOM 1248 N N . GLY A 1 166 ? 0.019 2.642 -9.274 1.00 87.50 166 GLY A N 1
ATOM 1249 C CA . GLY A 1 166 ? 1.470 2.558 -9.435 1.00 87.50 166 GLY A CA 1
ATOM 1250 C C . GLY A 1 166 ? 1.985 3.265 -10.689 1.00 87.50 166 GLY A C 1
ATOM 1251 O O . GLY A 1 166 ? 1.197 3.588 -11.570 1.00 87.50 166 GLY A O 1
ATOM 1252 N N . PRO A 1 167 ? 3.303 3.473 -10.822 1.00 86.81 167 PRO A N 1
ATOM 1253 C CA . PRO A 1 167 ? 3.889 4.116 -11.990 1.00 86.81 167 PRO A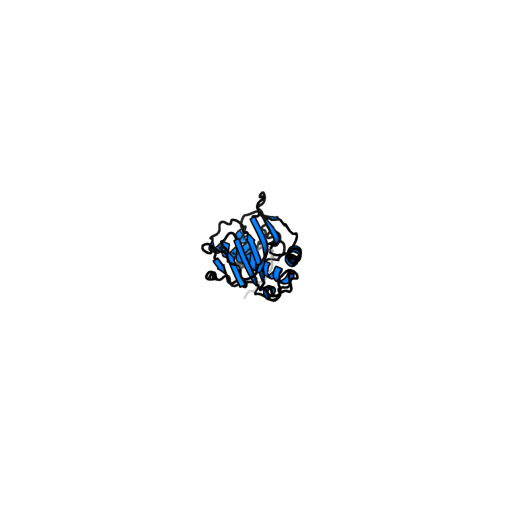 CA 1
ATOM 1254 C C . PRO A 1 167 ? 3.901 3.189 -13.197 1.00 86.81 167 PRO A C 1
ATOM 1256 O O . PRO A 1 167 ? 3.823 1.962 -13.089 1.00 86.81 167 PRO A O 1
ATOM 1259 N N . GLU A 1 168 ? 4.092 3.786 -14.369 1.00 81.94 168 GLU A N 1
ATOM 1260 C CA . GLU A 1 168 ? 4.622 3.027 -15.492 1.00 81.94 168 GLU A CA 1
ATOM 1261 C C . GLU A 1 168 ? 6.091 2.709 -15.205 1.00 81.94 168 GLU A C 1
ATOM 1263 O O . GLU A 1 168 ? 6.906 3.599 -14.960 1.00 81.94 168 GLU A O 1
ATOM 1268 N N . ALA A 1 169 ? 6.411 1.419 -15.194 1.00 84.25 169 ALA A N 1
ATOM 1269 C CA . ALA A 1 169 ? 7.762 0.920 -15.010 1.00 84.25 169 ALA A CA 1
ATOM 1270 C C . ALA A 1 169 ? 8.072 -0.070 -16.131 1.00 84.25 169 ALA A C 1
ATOM 1272 O O . ALA A 1 169 ? 7.243 -0.928 -16.451 1.00 84.25 169 ALA A O 1
ATOM 1273 N N . ASP A 1 170 ? 9.270 0.032 -16.701 1.00 88.38 170 ASP A N 1
ATOM 1274 C CA . ASP A 1 170 ? 9.770 -0.911 -17.703 1.00 88.38 170 ASP A CA 1
ATOM 1275 C C . ASP A 1 170 ? 10.252 -2.197 -17.014 1.00 88.38 170 ASP A C 1
ATOM 1277 O O . ASP A 1 170 ? 11.440 -2.471 -16.857 1.00 88.38 170 ASP A O 1
ATOM 1281 N N . LEU A 1 171 ? 9.284 -2.940 -16.477 1.00 92.06 171 LEU A N 1
ATOM 1282 C CA . LEU A 1 171 ? 9.476 -4.179 -15.736 1.00 92.06 171 LEU A CA 1
ATOM 1283 C C . LEU A 1 171 ? 8.454 -5.226 -16.208 1.00 92.06 171 LEU A C 1
ATOM 1285 O O . LEU A 1 171 ? 7.307 -4.874 -16.531 1.00 92.06 171 LEU A O 1
ATOM 1289 N N . PRO A 1 172 ? 8.809 -6.526 -16.190 1.00 94.81 172 PRO A N 1
ATOM 1290 C CA . PRO A 1 172 ? 7.868 -7.598 -16.496 1.00 94.81 172 PRO A CA 1
ATOM 1291 C C . PRO A 1 172 ? 6.575 -7.484 -15.674 1.00 94.81 172 PRO A C 1
ATOM 1293 O O . PRO A 1 172 ? 6.613 -7.160 -14.488 1.00 94.81 172 PRO A O 1
ATOM 1296 N N . LEU A 1 173 ? 5.421 -7.788 -16.280 1.00 92.62 173 LEU A N 1
ATOM 1297 C CA . LEU A 1 173 ? 4.103 -7.637 -15.640 1.00 92.62 173 LEU A CA 1
ATOM 1298 C C . LEU A 1 173 ? 4.024 -8.324 -14.267 1.00 92.62 173 LEU A C 1
ATOM 1300 O O . LEU A 1 173 ? 3.704 -7.679 -13.270 1.00 92.62 173 LEU A O 1
ATOM 1304 N N . ALA A 1 174 ? 4.389 -9.607 -14.206 1.00 92.56 174 ALA A N 1
ATOM 1305 C CA . ALA A 1 174 ? 4.374 -10.393 -12.970 1.00 92.56 174 ALA A CA 1
ATOM 1306 C C . ALA A 1 174 ? 5.263 -9.799 -11.869 1.00 92.56 174 ALA A C 1
ATOM 1308 O O . ALA A 1 174 ? 5.016 -9.979 -10.676 1.00 92.56 174 ALA A O 1
ATOM 1309 N N . GLU A 1 175 ? 6.318 -9.096 -12.270 1.00 93.56 175 GLU A N 1
ATOM 1310 C CA . GLU A 1 175 ? 7.209 -8.420 -11.349 1.00 93.56 175 GLU A CA 1
ATOM 1311 C C . GLU A 1 175 ? 6.582 -7.129 -10.819 1.00 93.56 175 GLU A C 1
ATOM 1313 O O . GLU A 1 175 ? 6.538 -6.938 -9.605 1.00 93.56 175 GLU A O 1
ATOM 1318 N N . ARG A 1 176 ? 6.007 -6.297 -11.697 1.00 94.06 176 ARG A N 1
ATOM 1319 C CA . ARG A 1 176 ? 5.268 -5.089 -11.296 1.00 94.06 176 ARG A CA 1
ATOM 1320 C C . ARG A 1 176 ? 4.138 -5.410 -10.328 1.00 94.06 176 ARG A C 1
ATOM 1322 O O . ARG A 1 176 ? 4.047 -4.783 -9.278 1.00 94.06 176 ARG A O 1
ATOM 1329 N N . GLN A 1 177 ? 3.339 -6.433 -10.632 1.00 94.38 177 GLN A N 1
ATOM 1330 C CA . GLN A 1 177 ? 2.240 -6.878 -9.772 1.00 94.38 177 GLN A CA 1
ATOM 1331 C C . GLN A 1 177 ? 2.722 -7.200 -8.347 1.00 94.38 177 GLN A C 1
ATOM 1333 O O . GLN A 1 177 ? 2.146 -6.728 -7.367 1.00 94.38 177 GLN A O 1
ATOM 1338 N N . LYS A 1 178 ? 3.828 -7.946 -8.221 1.00 93.75 178 LYS A N 1
ATOM 1339 C CA . LYS A 1 178 ? 4.431 -8.284 -6.921 1.00 93.75 178 LYS A CA 1
ATOM 1340 C C . LYS A 1 178 ? 4.973 -7.061 -6.190 1.00 93.75 178 LYS A C 1
ATOM 1342 O O . LYS A 1 178 ? 4.783 -6.948 -4.979 1.00 93.75 178 LYS A O 1
ATOM 1347 N N . LEU A 1 179 ? 5.655 -6.162 -6.898 1.00 94.12 179 LEU A N 1
ATOM 1348 C CA . LEU A 1 179 ? 6.231 -4.953 -6.305 1.00 94.12 179 LEU A CA 1
ATOM 1349 C C . LEU A 1 179 ? 5.137 -4.040 -5.739 1.00 94.12 179 LEU A C 1
ATOM 1351 O O . LEU A 1 179 ? 5.263 -3.590 -4.604 1.00 94.12 179 LEU A O 1
ATOM 1355 N N . LEU A 1 180 ? 4.037 -3.837 -6.471 1.00 94.12 180 LEU A N 1
ATOM 1356 C CA . LEU A 1 180 ? 2.927 -2.994 -6.018 1.00 94.12 180 LEU A CA 1
ATOM 1357 C C . LEU A 1 180 ? 2.255 -3.551 -4.755 1.00 94.12 180 LEU A C 1
ATOM 1359 O O . LEU A 1 180 ? 2.066 -2.815 -3.786 1.00 94.12 180 LEU A O 1
ATOM 1363 N N . VAL A 1 181 ? 1.978 -4.859 -4.707 1.00 93.81 181 VAL A N 1
ATOM 1364 C CA . VAL A 1 181 ? 1.408 -5.490 -3.500 1.00 93.81 181 VAL A CA 1
ATOM 1365 C C . VAL A 1 181 ? 2.382 -5.436 -2.319 1.00 93.81 181 VAL A C 1
ATOM 1367 O O . VAL A 1 181 ? 1.967 -5.183 -1.188 1.00 93.81 181 VAL A O 1
ATOM 1370 N N . SER A 1 182 ? 3.686 -5.595 -2.573 1.00 91.62 182 SER A N 1
ATOM 1371 C CA . SER A 1 182 ? 4.729 -5.469 -1.539 1.00 91.62 182 SER A CA 1
ATOM 1372 C C . SER A 1 182 ? 4.770 -4.082 -0.897 1.00 91.62 182 SER A C 1
ATOM 1374 O O . SER A 1 182 ? 5.152 -3.963 0.265 1.00 91.62 182 SER A O 1
ATOM 1376 N N . ILE A 1 183 ? 4.411 -3.042 -1.654 1.00 90.56 183 ILE A N 1
ATOM 1377 C CA . ILE A 1 183 ? 4.401 -1.653 -1.186 1.00 90.56 183 ILE A CA 1
ATOM 1378 C C . ILE A 1 183 ? 3.117 -1.354 -0.420 1.00 90.56 183 ILE A C 1
ATOM 1380 O O . ILE A 1 183 ? 3.178 -0.795 0.672 1.00 90.56 183 ILE A O 1
ATOM 1384 N N . VAL A 1 184 ? 1.960 -1.737 -0.963 1.00 90.75 184 VAL A N 1
ATOM 1385 C CA . VAL A 1 184 ? 0.674 -1.295 -0.412 1.00 90.75 184 VAL A CA 1
ATOM 1386 C C . VAL A 1 184 ?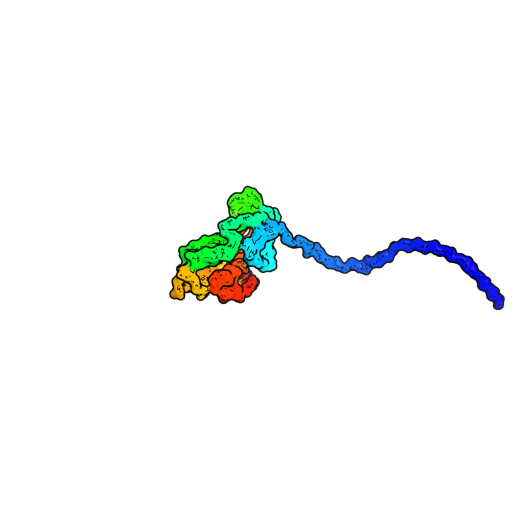 0.249 -2.077 0.842 1.00 90.75 184 VAL A C 1
ATOM 1388 O O . VAL A 1 184 ? -0.366 -1.515 1.746 1.00 90.75 184 VAL A O 1
ATOM 1391 N N . TYR A 1 185 ? 0.623 -3.357 0.965 1.00 91.81 185 TYR A N 1
ATOM 1392 C CA . TYR A 1 185 ? 0.208 -4.187 2.104 1.00 91.81 185 TYR A CA 1
ATOM 1393 C C . TYR A 1 185 ? 0.716 -3.673 3.471 1.00 91.81 185 TYR A C 1
ATOM 1395 O O . TYR A 1 185 ? -0.082 -3.569 4.407 1.00 91.81 185 TYR A O 1
ATOM 1403 N N . PRO A 1 186 ? 1.999 -3.297 3.644 1.00 88.81 186 PRO A N 1
ATOM 1404 C CA . PRO A 1 186 ? 2.454 -2.706 4.902 1.00 88.81 186 PRO A CA 1
ATOM 1405 C C . PRO A 1 186 ? 1.760 -1.381 5.243 1.00 88.81 186 PRO A C 1
ATOM 1407 O O . PRO A 1 186 ? 1.523 -1.108 6.421 1.00 88.81 186 PRO A O 1
ATOM 1410 N N . VAL A 1 187 ? 1.404 -0.589 4.227 1.00 88.56 187 VAL A N 1
ATOM 1411 C CA . VAL A 1 187 ? 0.682 0.680 4.395 1.00 88.56 187 VAL A CA 1
ATOM 1412 C C . VAL A 1 187 ? -0.732 0.431 4.926 1.00 88.56 187 VAL A C 1
ATOM 1414 O O . VAL A 1 187 ? -1.129 1.069 5.901 1.00 88.56 187 VAL A O 1
ATOM 1417 N N . LEU A 1 188 ? -1.446 -0.562 4.378 1.00 90.94 188 LEU A N 1
ATOM 1418 C CA . LEU A 1 188 ? -2.750 -0.996 4.892 1.00 90.94 188 LEU A CA 1
ATOM 1419 C C . LEU A 1 188 ? -2.689 -1.365 6.374 1.00 90.94 188 LEU A C 1
ATOM 1421 O O . LEU A 1 188 ? -3.514 -0.911 7.159 1.00 90.94 188 LEU A O 1
ATOM 1425 N N . ARG A 1 189 ? -1.700 -2.174 6.772 1.00 91.31 189 ARG A N 1
ATOM 1426 C CA . ARG A 1 189 ? -1.553 -2.617 8.168 1.00 91.31 189 ARG A CA 1
ATOM 1427 C C . ARG A 1 189 ? -1.328 -1.452 9.122 1.00 91.31 189 ARG A C 1
ATOM 1429 O O . ARG A 1 189 ? -1.863 -1.446 10.230 1.00 91.31 189 ARG A O 1
ATOM 1436 N N . LYS A 1 190 ? -0.536 -0.461 8.706 1.00 89.31 190 LYS A N 1
ATOM 1437 C CA . LYS A 1 190 ? -0.317 0.734 9.520 1.00 89.31 190 LYS A CA 1
ATOM 1438 C C . LYS A 1 190 ? -1.604 1.553 9.630 1.00 89.31 190 LYS A C 1
ATOM 1440 O O . LYS A 1 190 ? -1.958 1.925 10.745 1.00 89.31 190 LYS A O 1
ATOM 1445 N N . MET A 1 191 ? -2.337 1.746 8.529 1.00 89.12 191 MET A N 1
ATOM 1446 C CA . MET A 1 191 ? -3.651 2.402 8.552 1.00 89.12 191 MET A CA 1
ATOM 1447 C C . MET A 1 191 ? -4.627 1.674 9.482 1.00 89.12 191 MET A C 1
ATOM 1449 O O . MET A 1 191 ? -5.195 2.305 10.368 1.00 89.12 191 MET A O 1
ATOM 1453 N N . ALA A 1 192 ? -4.738 0.347 9.362 1.00 91.62 192 ALA A N 1
ATOM 1454 C CA . ALA A 1 192 ? -5.562 -0.503 10.220 1.00 91.62 192 ALA A CA 1
ATOM 1455 C C . ALA A 1 192 ? -5.310 -0.241 11.714 1.00 91.62 192 ALA A C 1
ATOM 1457 O O . ALA A 1 192 ? -6.255 -0.072 12.482 1.00 91.62 192 ALA A O 1
ATOM 1458 N N . GLY A 1 193 ? -4.044 -0.114 12.121 1.00 90.75 193 GLY A N 1
ATOM 1459 C CA . GLY A 1 193 ? -3.689 0.230 13.499 1.00 90.75 193 GLY A CA 1
ATOM 1460 C C . GLY A 1 193 ? -4.173 1.619 13.930 1.00 90.75 193 GLY A C 1
ATOM 1461 O O . GLY A 1 193 ? -4.634 1.782 15.058 1.00 90.75 193 GLY A O 1
ATOM 1462 N N . VAL A 1 194 ? -4.112 2.612 13.040 1.00 90.00 194 VAL A N 1
ATOM 1463 C CA . VAL A 1 194 ? -4.538 3.996 13.325 1.00 90.00 194 VAL A CA 1
ATOM 1464 C C . VAL A 1 194 ? -6.066 4.128 13.379 1.00 90.00 194 VAL A C 1
ATOM 1466 O O . VAL A 1 194 ? -6.594 4.892 14.195 1.00 90.00 194 VAL A O 1
ATOM 1469 N N . VAL A 1 195 ? -6.794 3.365 12.556 1.00 88.62 195 VAL A N 1
ATOM 1470 C CA . VAL A 1 195 ? -8.268 3.359 12.567 1.00 88.62 195 VAL A CA 1
ATOM 1471 C C . VAL A 1 195 ? -8.880 2.441 13.628 1.00 88.62 195 VAL A C 1
ATOM 1473 O O . VAL A 1 195 ? -10.072 2.550 13.901 1.00 88.62 195 VAL A O 1
ATOM 1476 N N . GLY A 1 196 ? -8.070 1.604 14.285 1.00 90.00 196 GLY A N 1
ATOM 1477 C CA . GLY A 1 196 ? -8.490 0.750 15.403 1.00 90.00 196 GLY A CA 1
ATOM 1478 C C . GLY A 1 196 ? -8.794 -0.707 15.035 1.00 90.00 196 GLY A C 1
ATOM 1479 O O . GLY A 1 196 ? -9.283 -1.451 15.882 1.00 90.00 196 GLY A O 1
ATOM 1480 N N . CYS A 1 197 ? -8.484 -1.142 13.813 1.00 89.94 197 CYS A N 1
ATOM 1481 C CA . CYS A 1 197 ? -8.608 -2.530 13.359 1.00 89.94 197 CYS A CA 1
ATOM 1482 C C . CYS A 1 197 ? -7.397 -3.353 13.845 1.00 89.94 197 CYS A C 1
ATOM 1484 O O . CYS A 1 197 ? -6.436 -3.580 13.101 1.00 89.94 197 CYS A O 1
ATOM 1486 N N . LYS A 1 198 ? -7.398 -3.764 15.117 1.00 89.12 198 LYS A N 1
ATOM 1487 C CA . LYS A 1 198 ? -6.222 -4.382 15.750 1.00 89.12 198 LYS A CA 1
ATOM 1488 C C . LYS A 1 198 ? -5.803 -5.699 15.091 1.00 89.12 198 LYS A C 1
ATOM 1490 O O . LYS A 1 198 ? -4.618 -5.905 14.852 1.00 89.12 198 LYS A O 1
ATOM 1495 N N . GLU A 1 199 ? -6.759 -6.556 14.752 1.00 88.69 199 GLU A N 1
ATOM 1496 C CA . GLU A 1 199 ? -6.507 -7.861 14.134 1.00 88.69 199 GLU A CA 1
ATOM 1497 C C . GLU A 1 199 ? -5.770 -7.709 12.797 1.00 88.69 199 GLU A C 1
ATOM 1499 O O . GLU A 1 199 ? -4.814 -8.429 12.515 1.00 88.69 199 GLU A O 1
ATOM 1504 N N . ALA A 1 200 ? -6.173 -6.713 12.005 1.00 89.19 200 ALA A N 1
ATOM 1505 C CA . ALA A 1 200 ? -5.541 -6.377 10.737 1.00 89.19 200 ALA A CA 1
ATOM 1506 C C . ALA A 1 200 ? -4.149 -5.741 10.920 1.00 89.19 200 ALA A C 1
ATOM 1508 O O . ALA A 1 200 ? -3.225 -6.029 10.155 1.00 89.19 200 ALA A O 1
ATOM 1509 N N . ALA A 1 201 ? -3.964 -4.908 11.949 1.00 89.69 201 ALA A N 1
ATOM 1510 C CA . ALA A 1 201 ? -2.665 -4.319 12.273 1.00 89.69 201 ALA A CA 1
ATOM 1511 C C . ALA A 1 201 ? -1.629 -5.383 12.698 1.00 89.69 201 ALA A C 1
ATOM 1513 O O . ALA A 1 201 ? -0.451 -5.294 12.333 1.00 89.69 201 ALA A O 1
ATOM 1514 N N . ASP A 1 202 ? -2.076 -6.423 13.406 1.00 90.12 202 ASP A N 1
ATOM 1515 C CA . ASP A 1 202 ? -1.239 -7.497 13.955 1.00 90.12 202 ASP A CA 1
ATOM 1516 C C . ASP A 1 202 ? -0.883 -8.599 12.931 1.00 90.12 202 ASP A C 1
ATOM 1518 O O . ASP A 1 202 ? -0.099 -9.501 13.242 1.00 90.12 202 ASP A O 1
ATOM 1522 N N . LEU A 1 203 ? -1.383 -8.519 11.688 1.00 88.31 203 LEU A N 1
ATOM 1523 C CA . LEU A 1 203 ? -0.988 -9.426 10.599 1.00 88.31 203 LEU A CA 1
ATOM 1524 C C . LEU A 1 203 ? 0.543 -9.431 10.376 1.00 88.31 203 LEU A C 1
ATOM 1526 O O . LEU A 1 203 ? 1.217 -8.461 10.715 1.00 88.31 203 LEU A O 1
ATOM 1530 N N . PRO A 1 204 ? 1.147 -10.470 9.772 1.00 86.62 204 PRO A N 1
ATOM 1531 C CA . PRO A 1 204 ? 2.590 -10.496 9.512 1.00 86.62 204 PRO A CA 1
ATOM 1532 C C . PRO A 1 204 ? 3.056 -9.328 8.632 1.00 86.62 204 PRO A C 1
ATOM 1534 O O . PRO A 1 204 ? 2.394 -8.991 7.655 1.00 86.62 204 PRO A O 1
ATOM 1537 N N . ALA A 1 205 ? 4.221 -8.738 8.923 1.00 75.62 205 ALA A N 1
ATOM 1538 C CA . ALA A 1 205 ? 4.718 -7.564 8.192 1.00 75.62 205 ALA A CA 1
ATOM 1539 C C . ALA A 1 205 ? 5.174 -7.833 6.755 1.00 75.62 205 ALA A C 1
ATOM 1541 O O . ALA A 1 205 ? 5.092 -6.942 5.909 1.00 75.62 205 ALA A O 1
ATOM 1542 N N . SER A 1 206 ? 5.617 -9.057 6.487 1.00 73.81 206 SER A N 1
ATOM 1543 C CA . SER A 1 206 ? 5.973 -9.524 5.152 1.00 73.81 206 SER A CA 1
ATOM 1544 C C . SER A 1 206 ? 5.011 -10.651 4.782 1.00 73.81 206 SER A C 1
ATOM 1546 O O . SER A 1 206 ? 5.116 -11.729 5.372 1.00 73.81 206 SER A O 1
ATOM 1548 N N . PRO A 1 207 ? 4.064 -10.429 3.857 1.00 74.31 207 PRO A N 1
ATOM 1549 C CA . PRO A 1 207 ? 3.156 -11.479 3.432 1.00 74.31 207 PRO A CA 1
ATOM 1550 C C . PRO A 1 207 ? 3.911 -12.480 2.553 1.00 74.31 207 PRO A C 1
ATOM 1552 O O . PRO A 1 207 ? 4.902 -12.143 1.897 1.00 74.31 207 PRO A O 1
ATOM 1555 N N . SER A 1 208 ? 3.427 -13.720 2.501 1.00 74.06 208 SER A N 1
ATOM 1556 C CA . SER A 1 208 ? 3.824 -14.619 1.419 1.00 74.06 208 SER A CA 1
ATOM 1557 C C . SER A 1 208 ? 3.232 -14.063 0.125 1.00 74.06 208 SER A C 1
ATOM 1559 O O . SER A 1 208 ? 2.019 -13.943 0.006 1.00 74.06 208 SER A O 1
ATOM 1561 N N . LEU A 1 209 ? 4.058 -13.703 -0.854 1.00 80.69 209 LEU A N 1
ATOM 1562 C CA . LEU A 1 209 ? 3.579 -13.213 -2.155 1.00 80.69 209 LEU A CA 1
ATOM 1563 C C . LEU A 1 209 ? 3.457 -14.363 -3.153 1.00 80.69 209 LEU A C 1
ATOM 1565 O O . LEU A 1 209 ? 4.037 -14.341 -4.242 1.00 80.69 209 LEU A O 1
ATOM 1569 N N . SER A 1 210 ? 2.721 -15.393 -2.742 1.00 79.81 210 SER A N 1
ATOM 1570 C CA . SER A 1 210 ? 2.346 -16.504 -3.610 1.00 79.81 210 SER A CA 1
ATOM 1571 C C . SER A 1 210 ? 1.089 -16.128 -4.383 1.00 79.81 210 SER A C 1
ATOM 1573 O O . SER A 1 210 ? 0.162 -15.556 -3.809 1.00 79.81 210 SER A O 1
ATOM 1575 N N . THR A 1 211 ? 1.071 -16.427 -5.682 1.00 80.38 211 THR A N 1
ATOM 1576 C CA . THR A 1 211 ? -0.104 -16.171 -6.514 1.00 80.38 211 THR A CA 1
ATOM 1577 C C . THR A 1 211 ? -1.183 -17.215 -6.258 1.00 80.38 211 THR A C 1
ATOM 1579 O O . THR A 1 211 ? -0.869 -18.405 -6.200 1.00 80.38 211 THR A O 1
ATOM 1582 N N . THR A 1 212 ? -2.439 -16.795 -6.156 1.00 79.31 212 THR A N 1
ATOM 1583 C CA . THR A 1 212 ? -3.604 -17.681 -6.014 1.00 79.31 212 THR A CA 1
ATOM 1584 C C . THR A 1 212 ? -4.505 -17.605 -7.241 1.00 79.31 212 THR A C 1
ATOM 1586 O O . THR A 1 212 ? -4.359 -16.714 -8.079 1.00 79.31 212 THR A O 1
ATOM 1589 N N . ALA A 1 213 ? -5.448 -18.543 -7.349 1.00 79.75 213 ALA A N 1
ATOM 1590 C CA . ALA A 1 213 ? -6.551 -18.403 -8.291 1.00 79.75 213 ALA A CA 1
ATOM 1591 C C . ALA A 1 213 ? -7.387 -17.158 -7.947 1.00 79.75 213 ALA A C 1
ATOM 1593 O O . ALA A 1 213 ? -7.414 -16.720 -6.790 1.00 79.75 213 ALA A O 1
ATOM 1594 N N . ALA A 1 214 ? -8.061 -16.609 -8.956 1.00 76.25 214 ALA A N 1
ATOM 1595 C CA . ALA A 1 214 ? -9.088 -15.605 -8.736 1.00 76.25 214 ALA A CA 1
ATOM 1596 C C . ALA A 1 214 ? -10.202 -16.186 -7.841 1.00 76.25 214 ALA A C 1
ATOM 1598 O O . ALA A 1 214 ? -10.523 -17.370 -7.984 1.00 76.25 214 ALA A O 1
ATOM 1599 N N . PRO A 1 215 ? -10.788 -15.393 -6.926 1.00 70.56 215 PRO A N 1
ATOM 1600 C CA . PRO A 1 215 ? -12.006 -15.781 -6.232 1.00 70.56 215 PRO A CA 1
ATOM 1601 C C . PRO A 1 215 ? -13.097 -16.085 -7.257 1.00 70.56 215 PRO A C 1
ATOM 1603 O O . PRO A 1 215 ? -13.238 -15.357 -8.240 1.00 70.56 215 PRO A O 1
ATOM 1606 N N . GLU A 1 216 ? -13.879 -17.132 -7.021 1.00 68.00 216 GLU A N 1
ATOM 1607 C CA . GLU A 1 216 ? -15.106 -17.336 -7.787 1.00 68.00 216 GLU A CA 1
ATOM 1608 C C . GLU A 1 216 ? -16.049 -16.159 -7.499 1.00 68.00 216 GLU A C 1
ATOM 1610 O O . GLU A 1 216 ? -16.272 -15.809 -6.338 1.00 68.00 216 GLU A O 1
ATOM 1615 N N . VAL A 1 217 ? -16.548 -15.503 -8.550 1.00 55.84 217 VAL A N 1
ATOM 1616 C CA . VAL A 1 217 ? -17.563 -14.452 -8.413 1.00 55.84 217 VAL A CA 1
ATOM 1617 C C . VAL A 1 217 ? -18.862 -15.136 -7.979 1.00 55.84 217 VAL A C 1
ATOM 1619 O O . VAL A 1 217 ? -19.424 -15.915 -8.750 1.00 55.84 217 VAL A O 1
ATOM 1622 N N . THR A 1 218 ? -19.292 -14.901 -6.738 1.00 51.22 218 THR A N 1
ATOM 1623 C CA . THR A 1 218 ? -20.551 -15.423 -6.175 1.00 51.22 218 THR A CA 1
ATOM 1624 C C . THR A 1 218 ? -21.643 -14.379 -6.181 1.00 51.22 218 THR A C 1
ATOM 1626 O O . THR A 1 218 ? -21.351 -13.267 -5.685 1.00 51.22 218 THR A O 1
#

Radius of gyration: 28.69 Å; chains: 1; bounding box: 122×39×36 Å

Secondary structure (DSSP, 8-state):
-----------------------------------STTHHHHHHHS---HHHHHHHHHHTTT--EEEE-SSS-HHHHHHHHHH-SSPPEEEEEEEETT-SSEEEEEEEEEEES----S--TTPEEESSSSEEEE-SSEEEEEEE-----TTS-TTS-EEEEEEEEPPP-SS-HHHHHHHHHHHHHHHHHHHHHHHT-HHHHTS-SS----EEPPPP--

pLDDT: mean 75.85, std 17.02, range [33.69, 94.81]

Organism: NCBI:txid2758039

Sequence (218 aa):
MAKRKTLTLAVATLPLLAMVTVGCSDEKNEKEGVPVPQLAKEFCDSSLTPAAAKAFEKLFAGQNVKEASDSGKLTEAAEELKQATGDDVSTCGVVSYGSVDYGMRIEFGWSYGPWSPDDTSEYAFFTAGDRAFSNGRFAYVLVKCSASVPKLDPDEEHYLLVSLNGPEADLPLAERQKLLVSIVYPVLRKMAGVVGCKEAADLPASPSLSTTAAPEVT